Protein AF-A0A9D0KM74-F1 (afdb_monomer)

Nearest PDB structures (foldseek):
  8xfc-assembly1_C  TM=8.265E-01  e=9.798E-11  Mycobacterium tuberculosis H37Rv
  8j5q-assembly1_C  TM=8.838E-01  e=2.208E-10  Mycobacterium tuberculosis H37Rv
  8wda-assembly1_B  TM=7.542E-01  e=4.525E-05  Mycobacterium tuberculosis H37Rv
  2r6g-assembly1_G  TM=6.601E-01  e=1.460E-02  Escherichia coli K-12
  4jbw-assembly2_I  TM=6.513E-01  e=2.871E-01  Escherichia coli K-12

pLDDT: mean 91.19, std 7.96, range [41.12, 97.62]

Solvent-accessible surface area (backbone atoms only — not comparable to full-atom values): 13537 Å² total; per-residue (Å²): 92,52,55,94,75,74,43,87,39,86,78,72,92,75,82,59,76,92,82,53,86,85,48,96,45,38,61,50,101,84,71,45,49,39,50,64,46,49,58,56,4,42,52,48,39,51,47,42,11,53,52,19,34,52,49,17,50,53,54,6,49,54,51,5,40,48,27,22,62,72,33,67,71,61,22,51,53,53,50,50,53,40,51,57,59,68,70,46,61,65,68,62,51,49,50,56,58,39,62,70,50,80,72,81,45,96,91,37,45,72,64,56,51,50,50,51,50,28,48,54,58,18,74,60,57,15,46,62,50,14,56,54,38,17,56,51,31,43,57,46,65,78,30,69,72,46,53,51,38,49,75,71,67,51,50,70,69,50,46,44,68,66,49,50,49,59,73,42,38,64,60,53,54,28,56,40,36,55,40,28,32,58,40,32,50,50,51,27,52,33,7,36,72,72,45,47,57,52,80,94,57,56,25,39,16,40,51,39,36,60,51,72,40,68,65,34,55,73,77,43,53,56,53,48,50,40,58,56,54,50,52,54,51,33,51,51,36,43,54,50,14,50,52,50,37,54,74,63,41,93,77,76,122

Sequence (253 aa):
YKLLGLFPSRVHLIGVEGGQRFYPLGADALGRDVFARLLIGGQVSLTVGLVGVALTIVFGSIMGALSGYVGGLADDIIQRVIELIMSFPTVPLWAALAAALPPISADFTTLDRYFLITVILSLVNWTGLARQLRAKVMAYRESDFVMAALAAGASDRRIIFVHMLPNASSHIIVVAALSIPGMILGETALSFLGLGILPPAVSWGSMLTDAQHVAVVIEHPWLMTPGVAVILAVLFYAFLGDALRDAADPYSI

Radius of gyration: 23.34 Å; Cα contacts (8 Å, |Δi|>4): 313; chains: 1; bounding box: 56×52×67 Å

Mean predicted aligned error: 6.11 Å

Secondary structure (DSSP, 8-state):
-EETTTEE----SS--GGGPPP-TT-B-TTS-BHHHHHHHHHHHHHHHHHHHHHHHHHHHHHHHHHHHHH-HHHHHHHHHHHHHHHHS-HHHHHHHHHHTSPPS-SSS-HHHHHHHHHHHHHHHHHHHHHHHHHHHHHHHHTSHHHHHHHHTT--HHHIIIIIIHHHTHHHHHHHHHHHHHHHHHHHHHHHHTTSSS-TTS--HHHHHGGGGSHHHHHH-GGGGHHHHHHHHHHHHHHHHHHHHHHHH-TT--

Structure (mmCIF, N/CA/C/O backbone):
data_AF-A0A9D0KM74-F1
#
_entry.id   AF-A0A9D0KM74-F1
#
loop_
_atom_site.group_PDB
_atom_site.id
_atom_site.type_symbol
_atom_site.label_atom_id
_atom_site.label_alt_id
_atom_site.label_comp_id
_atom_site.label_asym_id
_atom_site.label_entity_id
_atom_site.label_seq_id
_atom_site.pdbx_PDB_ins_code
_atom_site.Cartn_x
_atom_site.Cartn_y
_atom_site.Cartn_z
_atom_site.occupancy
_atom_site.B_iso_or_equiv
_atom_site.auth_seq_id
_atom_site.auth_comp_id
_atom_site.auth_asym_id
_atom_site.auth_atom_id
_atom_site.pdbx_PDB_model_num
ATOM 1 N N . TYR A 1 1 ? 21.242 -30.628 -23.701 1.00 68.19 1 TYR A N 1
ATOM 2 C CA . TYR A 1 1 ? 21.167 -29.909 -22.407 1.00 68.19 1 TYR A CA 1
ATOM 3 C C . TYR A 1 1 ? 19.971 -30.430 -21.613 1.00 68.19 1 TYR A C 1
ATOM 5 O O . TYR A 1 1 ? 19.202 -31.221 -22.153 1.00 68.19 1 TYR A O 1
ATOM 13 N N . LYS A 1 2 ? 19.802 -30.047 -20.340 1.00 70.88 2 LYS A N 1
ATOM 14 C CA . LYS A 1 2 ? 18.553 -30.335 -19.617 1.00 70.88 2 LYS A CA 1
ATOM 15 C C . LYS A 1 2 ? 17.559 -29.197 -19.852 1.00 70.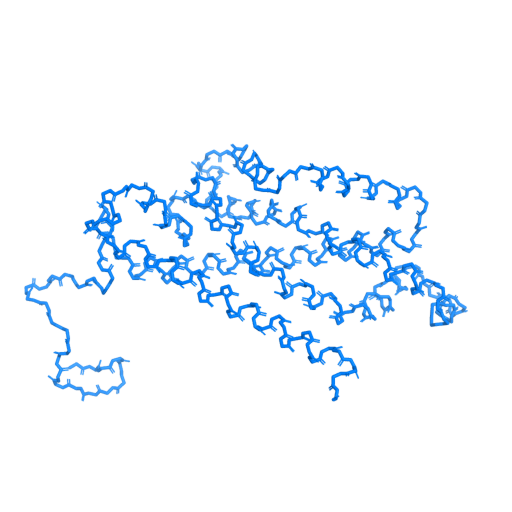88 2 LYS A C 1
ATOM 17 O O . LYS A 1 2 ? 17.825 -28.074 -19.430 1.00 70.88 2 LYS A O 1
ATOM 22 N N . LEU A 1 3 ? 16.436 -29.473 -20.510 1.00 66.00 3 LEU A N 1
ATOM 23 C CA . LEU A 1 3 ? 15.340 -28.515 -20.645 1.00 66.00 3 LEU A CA 1
ATOM 24 C C . LEU A 1 3 ? 14.800 -28.204 -19.242 1.00 66.00 3 LEU A C 1
ATOM 26 O O . LEU A 1 3 ? 14.410 -29.127 -18.522 1.00 66.00 3 LEU A O 1
ATOM 30 N N . LEU A 1 4 ? 14.854 -26.926 -18.842 1.00 68.31 4 LEU A N 1
ATOM 31 C CA . LEU A 1 4 ? 14.487 -26.447 -17.499 1.00 68.31 4 LEU A CA 1
ATOM 32 C C . LEU A 1 4 ? 15.191 -27.196 -16.346 1.00 68.31 4 LEU A C 1
ATOM 34 O O . LEU A 1 4 ? 14.665 -27.282 -15.244 1.00 68.31 4 LEU A O 1
ATOM 38 N N . GLY A 1 5 ? 16.363 -27.794 -16.592 1.00 74.88 5 GLY A N 1
ATOM 39 C CA . GLY A 1 5 ? 17.075 -28.598 -15.588 1.00 74.88 5 GLY A CA 1
ATOM 40 C C . GLY A 1 5 ? 16.480 -29.989 -15.311 1.00 74.88 5 GLY A C 1
ATOM 41 O O . GLY A 1 5 ? 17.095 -30.759 -14.573 1.00 74.88 5 GLY A O 1
ATOM 42 N N . LEU A 1 6 ? 15.354 -30.349 -15.939 1.00 80.56 6 LEU A N 1
ATOM 43 C CA . LEU A 1 6 ? 14.578 -31.556 -15.626 1.00 80.56 6 LEU A CA 1
ATOM 44 C C . LEU A 1 6 ? 14.712 -32.656 -16.689 1.00 80.56 6 LEU A C 1
ATOM 46 O O . LEU A 1 6 ? 15.011 -33.798 -16.348 1.00 80.56 6 LEU A O 1
ATOM 50 N N . PHE A 1 7 ? 14.566 -32.328 -17.978 1.00 84.75 7 PHE A N 1
ATOM 51 C CA . PHE A 1 7 ? 14.499 -33.335 -19.048 1.00 84.75 7 PHE A CA 1
ATOM 52 C C . PHE A 1 7 ? 15.736 -33.297 -19.952 1.00 84.75 7 PHE A C 1
ATOM 54 O O . PHE A 1 7 ? 16.028 -32.242 -20.523 1.00 84.75 7 PHE A O 1
ATOM 61 N N . PRO A 1 8 ? 16.478 -34.408 -20.132 1.00 82.00 8 PRO A N 1
ATOM 62 C CA . PRO A 1 8 ? 17.570 -34.450 -21.096 1.00 82.00 8 PRO A CA 1
ATOM 63 C C . PRO A 1 8 ? 17.003 -34.305 -22.514 1.00 82.00 8 PRO A C 1
ATOM 65 O O . PRO A 1 8 ? 16.318 -35.190 -23.016 1.00 82.00 8 PRO A O 1
ATOM 68 N N . SER A 1 9 ? 17.292 -33.175 -23.160 1.00 81.00 9 SER A N 1
ATOM 69 C CA . SER A 1 9 ? 16.845 -32.862 -24.517 1.00 81.00 9 SER A CA 1
ATOM 70 C C . SER A 1 9 ? 18.034 -32.543 -25.423 1.00 81.00 9 SER A C 1
ATOM 72 O O . SER A 1 9 ? 19.044 -31.960 -25.005 1.00 81.00 9 SER A O 1
ATOM 74 N N . ARG A 1 10 ? 17.907 -32.942 -26.690 1.00 76.31 10 ARG A N 1
ATOM 75 C CA . ARG A 1 10 ? 18.822 -32.572 -27.782 1.00 76.31 10 ARG A CA 1
ATOM 76 C C . ARG A 1 10 ? 18.270 -31.430 -28.644 1.00 76.31 10 ARG A C 1
ATOM 78 O O . ARG A 1 10 ? 19.015 -30.873 -29.442 1.00 76.31 10 ARG A O 1
ATOM 85 N N . VAL A 1 11 ? 16.997 -31.070 -28.464 1.00 75.94 11 VAL A N 1
ATOM 86 C CA . VAL A 1 11 ? 16.340 -29.967 -29.175 1.00 75.94 11 VAL A CA 1
ATOM 87 C C . VAL A 1 11 ? 16.694 -28.670 -28.470 1.00 75.94 11 VAL A C 1
ATOM 89 O O . VAL A 1 11 ? 16.207 -28.442 -27.369 1.00 75.94 11 VAL A O 1
ATOM 92 N N . HIS A 1 12 ? 17.543 -27.848 -29.087 1.00 70.31 12 HIS A N 1
ATOM 93 C CA . HIS A 1 12 ? 17.866 -26.504 -28.610 1.00 70.31 12 HIS A CA 1
ATOM 94 C C . HIS A 1 12 ? 16.812 -25.537 -29.141 1.00 70.31 12 HIS A C 1
ATOM 96 O O . HIS A 1 12 ? 16.840 -25.181 -30.312 1.00 70.31 12 HIS A O 1
ATOM 102 N N . LEU A 1 13 ? 15.858 -25.159 -28.283 1.00 71.75 13 LEU A N 1
ATOM 103 C CA . LEU A 1 13 ? 14.796 -24.212 -28.651 1.00 71.75 13 LEU A CA 1
ATOM 104 C C . LEU A 1 13 ? 15.348 -22.806 -28.917 1.00 71.75 13 LEU A C 1
ATOM 106 O O . LEU A 1 13 ? 14.809 -22.076 -29.740 1.00 71.75 13 LEU A O 1
ATOM 110 N N . ILE A 1 14 ? 16.412 -22.435 -28.202 1.00 71.38 14 ILE A N 1
ATOM 111 C CA . ILE A 1 14 ? 17.080 -21.140 -28.300 1.00 71.38 14 ILE A CA 1
ATOM 112 C C . ILE A 1 14 ? 18.581 -21.415 -28.253 1.00 71.38 14 ILE A C 1
ATOM 114 O O . ILE A 1 14 ? 19.071 -22.049 -27.316 1.00 71.38 14 ILE A O 1
ATOM 118 N N . GLY A 1 15 ? 19.299 -20.973 -29.279 1.00 68.44 15 GLY A N 1
ATOM 119 C CA . GLY A 1 15 ? 20.750 -21.065 -29.377 1.00 68.44 15 GLY A CA 1
ATOM 120 C C . GLY A 1 15 ? 21.292 -19.747 -29.905 1.00 68.44 15 GLY A C 1
ATOM 121 O O . GLY A 1 15 ? 20.689 -19.152 -30.793 1.00 68.44 15 GLY A O 1
ATOM 122 N N . VAL A 1 16 ? 22.402 -19.284 -29.338 1.00 74.19 16 VAL A N 1
ATOM 123 C CA . VAL A 1 16 ? 23.091 -18.080 -29.806 1.00 74.19 16 VAL A CA 1
ATOM 124 C C . VAL A 1 16 ? 24.490 -18.482 -30.240 1.00 74.19 16 VAL A C 1
ATOM 126 O O . VAL A 1 16 ? 25.188 -19.193 -29.512 1.00 74.19 16 VAL A O 1
ATOM 129 N N . GLU A 1 17 ? 24.890 -18.067 -31.435 1.00 76.12 17 GLU A N 1
ATOM 130 C CA . GLU A 1 17 ? 26.230 -18.340 -31.944 1.00 76.12 17 GLU A CA 1
ATOM 131 C C . GLU A 1 17 ? 27.285 -17.543 -31.157 1.00 76.12 17 GLU A C 1
ATOM 133 O O . GLU A 1 17 ? 27.048 -16.425 -30.697 1.00 76.12 17 GLU A O 1
ATOM 138 N N . GLY A 1 18 ? 28.470 -18.130 -30.970 1.00 69.94 18 GLY A N 1
ATOM 139 C CA . GLY A 1 18 ? 29.644 -17.404 -30.471 1.00 69.94 18 GLY A CA 1
ATOM 140 C C . GLY A 1 18 ? 29.596 -16.923 -29.012 1.00 69.94 18 GLY A C 1
ATOM 141 O O . GLY A 1 18 ? 30.317 -15.991 -28.673 1.00 69.94 18 GLY A O 1
ATOM 142 N N . GLY A 1 19 ? 28.776 -17.520 -28.137 1.00 69.75 19 GLY A N 1
ATOM 143 C CA . GLY A 1 19 ? 28.719 -17.136 -26.714 1.00 69.75 19 GLY A CA 1
ATOM 144 C C . GLY A 1 19 ? 28.008 -15.803 -26.447 1.00 69.75 19 GLY A C 1
ATOM 145 O O . GLY A 1 19 ? 28.149 -15.224 -25.367 1.00 69.75 19 GLY A O 1
ATOM 146 N N . GLN A 1 20 ? 27.247 -15.311 -27.424 1.00 75.50 20 GLN A N 1
ATOM 147 C CA . GLN A 1 20 ? 26.413 -14.123 -27.283 1.00 75.50 20 GLN A CA 1
ATOM 148 C C . GLN A 1 20 ? 25.268 -14.354 -26.281 1.00 75.50 20 GLN A C 1
ATOM 150 O O . GLN A 1 20 ? 24.808 -15.478 -26.064 1.00 75.50 20 GLN A O 1
ATOM 155 N N . ARG A 1 21 ? 24.809 -13.273 -25.641 1.00 78.19 21 ARG A N 1
ATOM 156 C CA . ARG A 1 21 ? 23.730 -13.322 -24.644 1.00 78.19 21 ARG A CA 1
ATOM 157 C C . ARG A 1 21 ? 22.369 -13.271 -25.330 1.00 78.19 21 ARG A C 1
ATOM 159 O O . ARG A 1 21 ? 22.144 -12.433 -26.196 1.00 78.19 21 ARG A O 1
ATOM 166 N N . PHE A 1 22 ? 21.462 -14.144 -24.904 1.00 83.88 22 PHE A N 1
ATOM 167 C CA . PHE A 1 22 ? 20.060 -14.100 -25.303 1.00 83.88 22 PHE A CA 1
ATOM 168 C C . PHE A 1 22 ? 19.257 -13.269 -24.300 1.00 83.88 22 PHE A C 1
ATOM 170 O O . PHE A 1 22 ? 19.350 -13.510 -23.098 1.00 83.88 22 PHE A O 1
ATOM 177 N N . TYR A 1 23 ? 18.454 -12.334 -24.804 1.00 88.62 23 TYR A N 1
ATOM 178 C CA . TYR A 1 23 ? 17.592 -11.462 -24.011 1.00 88.62 23 TYR A CA 1
ATOM 179 C C . TYR A 1 23 ? 16.120 -11.762 -24.340 1.00 88.62 23 TYR A C 1
ATOM 181 O O . TYR A 1 23 ? 15.630 -11.279 -25.363 1.00 88.62 23 TYR A O 1
ATOM 189 N N . PRO A 1 24 ? 15.398 -12.554 -23.518 1.00 88.75 24 PRO A N 1
ATOM 190 C CA . PRO A 1 24 ? 14.049 -13.029 -23.849 1.00 88.75 24 PRO A CA 1
ATOM 191 C C . PRO A 1 24 ? 13.030 -11.916 -24.117 1.00 88.75 24 PRO A C 1
ATOM 193 O O . PRO A 1 24 ? 12.150 -12.081 -24.955 1.00 88.75 24 PRO A O 1
ATOM 196 N N . LEU A 1 25 ? 13.157 -10.790 -23.408 1.00 91.81 25 LEU A N 1
ATOM 197 C CA . LEU A 1 25 ? 12.334 -9.588 -23.583 1.00 91.81 25 LEU A CA 1
ATOM 198 C C . LEU A 1 25 ? 13.168 -8.394 -24.064 1.00 91.81 25 LEU A C 1
ATOM 200 O O . LEU A 1 25 ? 12.816 -7.251 -23.797 1.00 91.81 25 LEU A O 1
ATOM 204 N N . GLY A 1 26 ? 14.289 -8.649 -24.739 1.00 91.00 26 GLY A N 1
ATOM 205 C CA . GLY A 1 26 ? 15.207 -7.601 -25.170 1.00 91.00 26 GLY A CA 1
ATOM 206 C C . GLY A 1 26 ? 16.010 -6.972 -24.027 1.00 91.00 26 GLY A C 1
ATOM 207 O O . GLY A 1 26 ? 15.978 -7.414 -22.873 1.00 91.00 26 GLY A O 1
ATOM 208 N N . ALA A 1 27 ? 16.781 -5.949 -24.382 1.00 91.81 27 ALA A N 1
ATOM 209 C CA . ALA A 1 27 ? 17.620 -5.200 -23.459 1.00 91.81 27 ALA A CA 1
ATOM 210 C C . ALA A 1 27 ? 17.119 -3.758 -23.302 1.00 91.81 27 ALA A C 1
ATOM 212 O O . ALA A 1 27 ? 16.407 -3.241 -24.168 1.00 91.81 27 ALA A O 1
ATOM 213 N N . ASP A 1 28 ? 17.488 -3.127 -22.188 1.00 89.69 28 ASP A N 1
ATOM 214 C CA . ASP A 1 28 ? 17.308 -1.689 -21.979 1.00 89.69 28 ASP A CA 1
ATOM 215 C C . ASP A 1 28 ? 18.419 -0.862 -22.652 1.00 89.69 28 ASP A C 1
ATOM 217 O O . ASP A 1 28 ? 19.370 -1.405 -23.222 1.00 89.69 28 ASP A O 1
ATOM 221 N N . ALA A 1 29 ? 18.328 0.468 -22.549 1.00 86.62 29 ALA A N 1
ATOM 222 C CA . ALA A 1 29 ? 19.317 1.398 -23.104 1.00 86.62 29 ALA A CA 1
ATOM 223 C C . ALA A 1 29 ? 20.748 1.202 -22.555 1.00 86.62 29 ALA A C 1
ATOM 225 O O . ALA A 1 29 ? 21.713 1.668 -23.157 1.00 86.62 29 ALA A O 1
ATOM 226 N N . LEU A 1 30 ? 20.902 0.509 -21.422 1.00 88.38 30 LEU A N 1
ATOM 227 C CA . LEU A 1 30 ? 22.182 0.192 -20.784 1.00 88.38 30 LEU A CA 1
ATOM 228 C C . LEU A 1 30 ? 22.639 -1.252 -21.069 1.00 88.38 30 LEU A C 1
ATOM 230 O O . LEU A 1 30 ? 23.613 -1.715 -20.471 1.00 88.38 30 LEU A O 1
ATOM 234 N N . GLY A 1 31 ? 21.949 -1.984 -21.952 1.00 88.75 31 GLY A N 1
ATOM 235 C CA . GLY A 1 31 ? 22.267 -3.368 -22.317 1.00 88.75 31 GLY A CA 1
ATOM 236 C C . GLY A 1 31 ? 21.901 -4.413 -21.254 1.00 88.75 31 GLY A C 1
ATOM 237 O O . GLY A 1 31 ? 22.413 -5.540 -21.286 1.00 88.75 31 GLY A O 1
ATOM 238 N N . ARG A 1 32 ? 21.050 -4.065 -20.281 1.00 91.00 32 ARG A N 1
ATOM 239 C CA . ARG A 1 32 ? 20.610 -4.971 -19.206 1.00 91.00 32 ARG A CA 1
ATOM 240 C C . ARG A 1 32 ? 19.390 -5.773 -19.648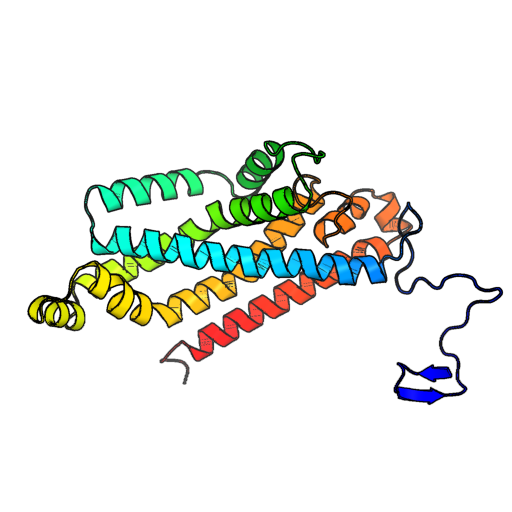 1.00 91.00 32 ARG A C 1
ATOM 242 O O . ARG A 1 32 ? 18.540 -5.266 -20.371 1.00 91.00 32 ARG A O 1
ATOM 249 N N . ASP A 1 33 ? 19.288 -7.011 -19.168 1.00 93.56 33 ASP A N 1
ATOM 250 C CA . ASP A 1 33 ? 18.185 -7.916 -19.511 1.00 93.56 33 ASP A CA 1
ATOM 251 C C . ASP A 1 33 ? 16.852 -7.463 -18.904 1.00 93.56 33 ASP A C 1
ATOM 253 O O . ASP A 1 33 ? 16.680 -7.464 -17.681 1.00 93.56 33 ASP A O 1
ATOM 257 N N . VAL A 1 34 ? 15.895 -7.113 -19.766 1.00 94.75 34 VAL A N 1
ATOM 258 C CA . VAL A 1 34 ? 14.559 -6.650 -19.372 1.00 94.75 34 VAL A CA 1
ATOM 259 C C . VAL A 1 34 ? 13.775 -7.762 -18.683 1.00 94.75 34 VAL A C 1
ATOM 261 O O . VAL A 1 34 ? 13.060 -7.483 -17.724 1.00 94.75 34 VAL A O 1
ATOM 264 N N . PHE A 1 35 ? 13.943 -9.023 -19.092 1.00 94.88 35 PHE A N 1
ATOM 265 C CA . PHE A 1 35 ? 13.242 -10.144 -18.463 1.00 94.88 35 PHE A CA 1
ATOM 266 C C . PHE A 1 35 ? 13.713 -10.359 -17.022 1.00 94.88 35 PHE A C 1
ATOM 268 O O . PHE A 1 35 ? 12.897 -10.437 -16.104 1.00 94.88 35 PHE A O 1
ATOM 275 N N . ALA A 1 36 ? 15.028 -10.373 -16.792 1.00 94.00 36 ALA A N 1
ATOM 276 C CA . ALA A 1 36 ? 15.576 -10.444 -15.439 1.00 94.00 36 ALA A CA 1
ATOM 277 C C . ALA A 1 36 ? 15.144 -9.244 -14.579 1.00 94.00 36 ALA A C 1
ATOM 279 O O . ALA A 1 36 ? 14.733 -9.420 -13.429 1.00 94.00 36 ALA A O 1
ATOM 280 N N . ARG A 1 37 ? 15.179 -8.025 -15.140 1.00 94.69 37 ARG A N 1
ATOM 281 C CA . ARG A 1 37 ? 14.702 -6.813 -14.454 1.00 94.69 37 ARG A CA 1
ATOM 282 C C . ARG A 1 37 ? 13.215 -6.895 -14.110 1.00 94.69 37 ARG A C 1
ATOM 284 O O . ARG A 1 37 ? 12.848 -6.463 -13.024 1.00 94.69 37 ARG A O 1
ATOM 291 N N . LEU A 1 38 ? 12.387 -7.488 -14.969 1.00 96.19 38 LEU A N 1
ATOM 292 C CA . LEU A 1 38 ? 10.954 -7.674 -14.732 1.00 96.19 38 LEU A CA 1
ATOM 293 C C . LEU A 1 38 ? 10.691 -8.566 -13.511 1.00 96.19 38 LEU A C 1
ATOM 295 O O . LEU A 1 38 ? 9.828 -8.248 -12.692 1.00 96.19 38 LEU A O 1
ATOM 299 N N . LEU A 1 39 ? 11.453 -9.656 -13.369 1.00 95.44 39 LEU A N 1
ATOM 300 C CA . LEU A 1 39 ? 11.338 -10.579 -12.236 1.00 95.44 39 LEU A CA 1
ATOM 301 C C . LEU A 1 39 ? 11.840 -9.953 -10.929 1.00 95.44 39 LEU A C 1
ATOM 303 O O . LEU A 1 39 ? 11.161 -10.040 -9.907 1.00 95.44 39 LEU A O 1
ATOM 307 N N . ILE A 1 40 ? 13.004 -9.297 -10.961 1.00 94.44 40 ILE A N 1
ATOM 308 C CA . ILE A 1 40 ? 13.584 -8.627 -9.784 1.00 94.44 40 ILE A CA 1
ATOM 309 C C . ILE A 1 40 ? 12.712 -7.438 -9.364 1.00 94.44 40 ILE A C 1
ATOM 311 O O . ILE A 1 40 ? 12.390 -7.289 -8.188 1.00 94.44 40 ILE A O 1
ATOM 315 N N . GLY A 1 41 ? 12.272 -6.625 -10.325 1.00 93.38 41 GLY A N 1
ATOM 316 C CA . GLY A 1 41 ? 11.388 -5.490 -10.080 1.00 93.38 41 GLY A CA 1
ATOM 317 C C . GLY A 1 41 ? 10.019 -5.903 -9.555 1.00 93.38 41 GLY A C 1
ATOM 318 O O . GLY A 1 41 ? 9.449 -5.201 -8.723 1.00 93.38 41 GLY A O 1
ATOM 319 N N . GLY A 1 42 ? 9.535 -7.080 -9.959 1.00 94.88 42 GLY A N 1
ATOM 320 C CA . GLY A 1 42 ? 8.309 -7.655 -9.421 1.00 94.88 42 GLY A CA 1
ATOM 321 C C . GLY A 1 42 ? 8.391 -7.956 -7.931 1.00 94.88 42 GLY A C 1
ATOM 322 O O . GLY A 1 42 ? 7.410 -7.740 -7.230 1.00 94.88 42 GLY A O 1
ATOM 323 N N . GLN A 1 43 ? 9.553 -8.368 -7.413 1.00 94.38 43 GLN A N 1
ATOM 324 C CA . GLN A 1 43 ? 9.720 -8.558 -5.969 1.00 94.38 43 GLN A CA 1
ATOM 325 C C . GLN A 1 43 ? 9.475 -7.245 -5.227 1.00 94.38 43 GLN A C 1
ATOM 327 O O . GLN A 1 43 ? 8.669 -7.222 -4.306 1.00 94.38 43 GLN A O 1
ATOM 332 N N . VAL A 1 44 ? 10.088 -6.150 -5.686 1.00 92.31 44 VAL A N 1
ATOM 333 C CA . VAL A 1 44 ? 9.941 -4.825 -5.070 1.00 92.31 44 VAL A CA 1
ATOM 334 C C . VAL A 1 44 ? 8.499 -4.324 -5.158 1.00 92.31 44 VAL A C 1
ATOM 336 O O . VAL A 1 44 ? 7.909 -3.991 -4.133 1.00 92.31 44 VAL A O 1
ATOM 339 N N . SER A 1 45 ? 7.899 -4.297 -6.352 1.00 93.69 45 SER A N 1
ATOM 340 C CA . SER A 1 45 ? 6.540 -3.761 -6.532 1.00 93.69 45 SER A CA 1
ATOM 341 C C . SER A 1 45 ? 5.486 -4.566 -5.761 1.00 93.69 45 SER A C 1
ATOM 343 O O . SER A 1 45 ? 4.588 -3.987 -5.148 1.00 93.69 45 SER A O 1
ATOM 345 N N . LEU A 1 46 ? 5.612 -5.898 -5.717 1.00 94.81 46 LEU A N 1
ATOM 346 C CA . LEU A 1 46 ? 4.694 -6.750 -4.957 1.00 94.81 46 LEU A CA 1
ATOM 347 C C . LEU A 1 46 ? 4.880 -6.602 -3.442 1.00 94.81 46 LEU A C 1
ATOM 349 O O . LEU A 1 46 ? 3.888 -6.557 -2.711 1.00 94.81 46 LEU A O 1
ATOM 353 N N . THR A 1 47 ? 6.119 -6.494 -2.949 1.00 95.06 47 THR A N 1
ATOM 354 C CA . THR A 1 47 ? 6.359 -6.329 -1.509 1.00 95.06 47 THR A CA 1
ATOM 355 C C . THR A 1 47 ? 5.934 -4.957 -1.007 1.00 95.06 47 THR A C 1
ATOM 357 O O . THR A 1 47 ? 5.416 -4.893 0.105 1.00 95.06 47 THR A O 1
ATOM 360 N N . VAL A 1 48 ? 6.056 -3.880 -1.798 1.00 92.00 48 VAL A N 1
ATOM 361 C CA . VAL A 1 48 ? 5.482 -2.570 -1.416 1.00 92.00 48 VAL A CA 1
ATOM 362 C C . VAL A 1 48 ? 3.970 -2.685 -1.240 1.00 92.00 48 VAL A C 1
ATOM 364 O O . VAL A 1 48 ? 3.437 -2.203 -0.241 1.00 92.00 48 VAL A O 1
ATOM 367 N N . GLY A 1 49 ? 3.290 -3.386 -2.155 1.00 89.81 49 GLY A N 1
ATOM 368 C CA . GLY A 1 49 ? 1.859 -3.675 -2.051 1.00 89.81 49 GLY A CA 1
ATOM 369 C C . GLY A 1 49 ? 1.481 -4.332 -0.721 1.00 89.81 49 GLY A C 1
ATOM 370 O O . GLY A 1 49 ? 0.621 -3.838 0.008 1.00 89.81 49 GLY A O 1
ATOM 371 N N . LEU A 1 50 ? 2.162 -5.425 -0.374 1.00 93.69 50 LEU A N 1
ATOM 372 C CA . LEU A 1 50 ? 1.864 -6.213 0.827 1.00 93.69 50 LEU A CA 1
ATOM 373 C C . LEU A 1 50 ? 2.274 -5.511 2.127 1.00 93.69 50 LEU A C 1
ATOM 375 O O . LEU A 1 50 ? 1.483 -5.443 3.069 1.00 93.69 50 LEU A O 1
ATOM 379 N N . VAL A 1 51 ? 3.493 -4.970 2.192 1.00 95.38 51 VAL A N 1
ATOM 380 C CA . VAL A 1 51 ? 4.004 -4.287 3.391 1.00 95.38 51 VAL A CA 1
ATOM 381 C C . VAL A 1 51 ? 3.220 -3.001 3.641 1.00 95.38 51 VAL A C 1
ATOM 383 O O . VAL A 1 51 ? 2.856 -2.720 4.782 1.00 95.38 51 VAL A O 1
ATOM 386 N N . GLY A 1 52 ? 2.891 -2.249 2.588 1.00 94.19 52 GLY A N 1
ATOM 387 C CA . GLY A 1 52 ? 2.095 -1.033 2.716 1.00 94.19 52 GLY A CA 1
ATOM 388 C C . GLY A 1 52 ? 0.685 -1.312 3.239 1.00 94.19 52 GLY A C 1
ATOM 389 O O . GLY A 1 52 ? 0.168 -0.606 4.110 1.00 94.19 52 GLY A O 1
ATOM 390 N N . VAL A 1 53 ? 0.054 -2.391 2.773 1.00 94.81 53 VAL A N 1
ATOM 391 C CA . VAL A 1 53 ? -1.241 -2.826 3.314 1.00 94.81 53 VAL A CA 1
ATOM 392 C C . VAL A 1 53 ? -1.117 -3.311 4.757 1.00 94.81 53 VAL A C 1
ATOM 394 O O . VAL A 1 53 ? -1.968 -2.967 5.573 1.00 94.81 53 VAL A O 1
ATOM 397 N N . ALA A 1 54 ? -0.047 -4.017 5.128 1.00 95.56 54 ALA A N 1
ATOM 398 C CA . ALA A 1 54 ? 0.180 -4.401 6.522 1.00 95.56 54 ALA A CA 1
ATOM 399 C C . ALA A 1 54 ? 0.274 -3.172 7.447 1.00 95.56 54 ALA A C 1
ATOM 401 O O . ALA A 1 54 ? -0.376 -3.133 8.492 1.00 95.56 54 ALA A O 1
ATOM 402 N N . LEU A 1 55 ? 1.001 -2.127 7.037 1.00 95.69 55 LEU A N 1
ATOM 403 C CA . LEU A 1 55 ? 1.050 -0.857 7.770 1.00 95.69 55 LEU A CA 1
ATOM 404 C C . LEU A 1 55 ? -0.323 -0.175 7.819 1.00 95.69 55 LEU A C 1
ATOM 406 O O . LEU A 1 55 ? -0.731 0.314 8.871 1.00 95.69 55 LEU A O 1
ATOM 410 N N . THR A 1 56 ? -1.066 -0.192 6.711 1.00 94.69 56 THR A N 1
ATOM 411 C CA . THR A 1 56 ? -2.438 0.338 6.627 1.00 94.69 56 THR A CA 1
ATOM 412 C C . THR A 1 56 ? -3.361 -0.362 7.626 1.00 94.69 56 THR A C 1
ATOM 414 O O . THR A 1 56 ? -4.109 0.316 8.328 1.00 94.69 56 THR A O 1
ATOM 417 N N . ILE A 1 57 ? -3.281 -1.691 7.754 1.00 95.38 57 ILE A N 1
ATOM 418 C CA . ILE A 1 57 ? -4.040 -2.459 8.752 1.00 95.38 57 ILE A CA 1
ATOM 419 C C . ILE A 1 57 ? -3.672 -2.004 10.160 1.00 95.38 57 ILE A C 1
ATOM 421 O O . ILE A 1 57 ? -4.570 -1.733 10.955 1.00 95.38 57 ILE A O 1
ATOM 425 N N . VAL A 1 58 ? -2.379 -1.903 10.475 1.00 95.19 58 VAL A N 1
ATOM 426 C CA . VAL A 1 58 ? -1.913 -1.526 11.817 1.00 95.19 58 VAL A CA 1
ATOM 427 C C . VAL A 1 58 ? -2.398 -0.124 12.184 1.00 95.19 58 VAL A C 1
ATOM 429 O O . V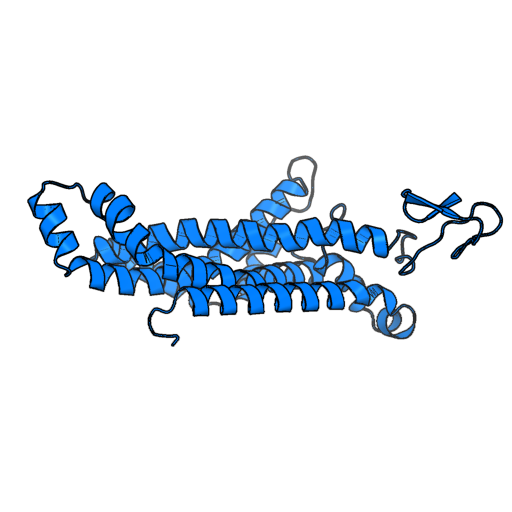AL A 1 58 ? -3.089 0.040 13.191 1.00 95.19 58 VAL A O 1
ATOM 432 N N . PHE A 1 59 ? -2.105 0.882 11.356 1.00 95.00 59 PHE A N 1
ATOM 433 C CA . PHE A 1 59 ? -2.501 2.265 11.630 1.00 95.00 59 PHE A CA 1
ATOM 434 C C . PHE A 1 59 ? -4.018 2.446 11.578 1.00 95.00 59 PHE A C 1
ATOM 436 O O . PHE A 1 59 ? -4.602 3.021 12.494 1.00 95.00 59 PHE A O 1
ATOM 443 N N . GLY A 1 60 ? -4.671 1.906 10.550 1.00 95.94 60 GLY A N 1
ATOM 444 C CA . GLY A 1 60 ? -6.114 2.010 10.360 1.00 95.94 60 GLY A CA 1
ATOM 445 C C . GLY A 1 60 ? -6.895 1.369 11.501 1.00 95.94 60 GLY A C 1
ATOM 446 O O . GLY A 1 60 ? -7.838 1.968 12.015 1.00 95.94 60 GLY A O 1
ATOM 447 N N . SER A 1 61 ? -6.466 0.188 11.952 1.00 96.00 61 SER A N 1
ATOM 448 C CA . SER A 1 61 ? -7.145 -0.539 13.028 1.00 96.00 61 SER A CA 1
ATOM 449 C C . SER A 1 61 ? -6.964 0.107 14.384 1.00 96.00 61 SER A C 1
ATOM 451 O O . SER A 1 61 ? -7.945 0.273 15.107 1.00 96.00 61 SER A O 1
ATOM 453 N N . ILE A 1 62 ? -5.740 0.518 14.721 1.00 95.06 62 ILE A N 1
ATOM 454 C CA . ILE A 1 62 ? -5.466 1.176 16.002 1.00 95.06 62 ILE A CA 1
ATOM 455 C C . ILE A 1 62 ? -6.205 2.512 16.070 1.00 95.06 62 ILE A C 1
ATOM 457 O O . ILE A 1 62 ? -6.934 2.757 17.030 1.00 95.06 62 ILE A O 1
ATOM 461 N N . MET A 1 63 ? -6.062 3.354 15.045 1.00 96.38 63 MET A N 1
ATOM 462 C CA . MET A 1 63 ? -6.658 4.689 15.049 1.00 96.38 63 MET A CA 1
ATOM 463 C C . MET A 1 63 ? -8.180 4.619 14.954 1.00 96.38 63 MET A C 1
ATOM 465 O O . MET A 1 63 ? -8.859 5.295 15.718 1.00 96.38 63 MET A O 1
ATOM 469 N N . GLY A 1 64 ? -8.732 3.768 14.084 1.00 96.69 64 GLY A N 1
ATOM 470 C CA . GLY A 1 64 ? -10.179 3.591 13.950 1.00 96.69 64 GLY A CA 1
ATOM 471 C C . GLY A 1 64 ? -10.832 3.052 15.222 1.00 96.69 64 GLY A C 1
ATOM 472 O O . GLY A 1 64 ? -11.852 3.584 15.661 1.00 96.69 64 GLY A O 1
ATOM 473 N N . ALA A 1 65 ? -10.226 2.044 15.860 1.00 95.69 65 ALA A N 1
ATOM 474 C CA . ALA A 1 65 ? -10.742 1.500 17.113 1.00 95.69 65 ALA A CA 1
ATOM 475 C C . ALA A 1 65 ? -10.626 2.486 18.276 1.00 95.69 65 ALA A C 1
ATOM 477 O O . ALA A 1 65 ? -11.567 2.611 19.054 1.00 95.69 65 ALA A O 1
ATOM 478 N N . LEU A 1 66 ? -9.520 3.228 18.373 1.00 94.56 66 LEU A N 1
ATOM 479 C CA . LEU A 1 66 ? -9.359 4.260 19.396 1.00 94.56 66 LEU A CA 1
ATOM 480 C C . LEU A 1 66 ? -10.402 5.377 19.233 1.00 94.56 66 LEU A C 1
ATOM 482 O O . LEU A 1 66 ? -11.089 5.712 20.197 1.00 94.56 66 LEU A O 1
ATOM 486 N N . SER A 1 67 ? -10.553 5.889 18.007 1.00 95.44 67 SER A N 1
ATOM 487 C CA . SER A 1 67 ? -11.527 6.924 17.625 1.00 95.44 67 SER A CA 1
ATOM 488 C C . SER A 1 67 ? -12.957 6.486 17.966 1.00 95.44 67 SER A C 1
ATOM 490 O O . SER A 1 67 ? -13.692 7.213 18.627 1.00 95.44 67 SER A O 1
ATOM 492 N N . GLY A 1 68 ? -13.342 5.261 17.585 1.00 94.25 68 GLY A N 1
ATOM 493 C CA . GLY A 1 68 ? -14.699 4.752 17.807 1.00 94.25 68 GLY A CA 1
ATOM 494 C C . GLY A 1 68 ? -15.009 4.348 19.251 1.00 94.25 68 GLY A C 1
ATOM 495 O O . GLY A 1 68 ? -16.151 4.494 19.685 1.00 94.25 68 GLY A O 1
ATOM 496 N N . TYR A 1 69 ? -14.026 3.837 20.001 1.00 94.00 69 TYR A N 1
ATOM 497 C CA . TYR A 1 69 ? -14.239 3.365 21.372 1.00 94.00 69 TYR A CA 1
ATOM 498 C C . TYR A 1 69 ? -14.276 4.523 22.371 1.00 94.00 69 TYR A C 1
ATOM 500 O O . TYR A 1 69 ? -15.264 4.689 23.091 1.00 94.00 69 TYR A O 1
ATOM 508 N N . VAL A 1 70 ? -13.211 5.334 22.389 1.00 92.06 70 VAL A N 1
ATOM 509 C CA . VAL A 1 70 ? -13.020 6.402 23.383 1.00 92.06 70 VAL A CA 1
ATOM 510 C C . VAL A 1 70 ? -13.967 7.572 23.121 1.00 92.06 70 VAL A C 1
ATOM 512 O O . VAL A 1 70 ? -14.526 8.128 24.064 1.00 92.06 70 VAL A O 1
ATOM 515 N N . GLY A 1 71 ? -14.200 7.923 21.853 1.00 89.88 71 GLY A N 1
ATOM 516 C CA . GLY A 1 71 ? -15.011 9.087 21.502 1.00 89.88 71 GLY A CA 1
ATOM 517 C C . GLY A 1 71 ? -14.381 10.420 21.942 1.00 89.88 71 GLY A C 1
ATOM 518 O O . GLY A 1 71 ? -13.187 10.510 22.244 1.00 89.88 71 GLY A O 1
ATOM 519 N N . GLY A 1 72 ? -15.206 11.470 21.981 1.00 93.12 72 GLY A N 1
ATOM 520 C CA . GLY A 1 72 ? -14.834 12.790 22.498 1.00 93.12 72 GLY A CA 1
ATOM 521 C C . GLY A 1 72 ? -13.641 13.420 21.773 1.00 93.12 72 GLY A C 1
ATOM 522 O O . GLY A 1 72 ? -13.506 13.308 20.559 1.00 93.12 72 GLY A O 1
ATOM 523 N N . LEU A 1 73 ? -12.743 14.057 22.533 1.00 94.62 73 LEU A N 1
ATOM 524 C CA . LEU A 1 73 ? -11.610 14.801 21.973 1.00 94.62 73 LEU A CA 1
ATOM 525 C C . LEU A 1 73 ? -10.644 13.920 21.160 1.00 94.62 73 LEU A C 1
ATOM 527 O O . LEU A 1 73 ? -10.089 14.378 20.164 1.00 94.62 73 LEU A O 1
ATOM 531 N N . ALA A 1 74 ? -10.427 12.668 21.577 1.00 92.88 74 ALA A N 1
ATOM 532 C CA . ALA A 1 74 ? -9.556 11.748 20.848 1.00 92.88 74 ALA A CA 1
ATOM 533 C C . ALA A 1 74 ? -10.135 11.428 19.464 1.00 92.88 74 ALA A C 1
ATOM 535 O O . ALA A 1 74 ? -9.411 11.460 18.471 1.00 92.88 74 ALA A O 1
ATOM 536 N N . ASP A 1 75 ? -11.442 11.172 19.404 1.00 96.25 75 ASP A N 1
ATOM 537 C CA . ASP A 1 75 ? -12.164 10.967 18.154 1.00 96.25 75 ASP A CA 1
ATOM 538 C C . ASP A 1 75 ? -12.090 12.203 17.255 1.00 96.25 75 ASP A C 1
ATOM 540 O O . ASP A 1 75 ? -11.666 12.100 16.104 1.00 96.25 75 ASP A O 1
ATOM 544 N N . ASP A 1 76 ? -12.395 13.380 17.805 1.00 96.75 76 ASP A N 1
ATOM 545 C CA . ASP A 1 76 ? -12.344 14.640 17.066 1.00 96.75 76 ASP A CA 1
ATOM 546 C C . ASP A 1 76 ? -10.957 14.879 16.458 1.00 96.75 76 ASP A C 1
ATOM 548 O O . ASP A 1 76 ? -10.851 15.116 15.258 1.00 96.75 76 ASP A O 1
ATOM 552 N N . ILE A 1 77 ? -9.874 14.754 17.233 1.00 97.44 77 ILE A N 1
ATOM 553 C CA . ILE A 1 77 ? -8.508 14.960 16.723 1.00 97.44 77 ILE A CA 1
ATOM 554 C C . ILE A 1 77 ? -8.182 13.965 15.603 1.00 97.44 77 ILE A C 1
ATOM 556 O O . ILE A 1 77 ? -7.682 14.372 14.551 1.00 97.44 77 ILE A O 1
ATOM 560 N N . ILE A 1 78 ? -8.476 12.675 15.796 1.00 96.94 78 ILE A N 1
ATOM 561 C CA . ILE A 1 78 ? -8.186 11.636 14.796 1.00 96.94 78 ILE A CA 1
ATOM 562 C C . ILE A 1 78 ? -8.968 11.904 13.508 1.00 96.94 78 ILE A C 1
ATOM 564 O O . ILE A 1 78 ? -8.388 11.852 12.420 1.00 96.94 78 ILE A O 1
ATOM 568 N N . GLN A 1 79 ? -10.257 12.233 13.612 1.00 97.25 79 GLN A N 1
ATOM 569 C CA . GLN A 1 79 ? -11.082 12.536 12.444 1.00 97.25 79 GLN A CA 1
ATOM 570 C C . GLN A 1 79 ? -10.615 13.806 11.728 1.00 97.25 79 GLN A C 1
ATOM 572 O O . GLN A 1 79 ? -10.545 13.792 10.503 1.00 97.25 79 GLN A O 1
ATOM 577 N N . ARG A 1 80 ? -10.198 14.863 12.440 1.00 97.62 80 ARG A N 1
ATOM 578 C CA . ARG A 1 80 ? -9.656 16.077 11.796 1.00 97.62 80 ARG A CA 1
ATOM 579 C C . ARG A 1 80 ? -8.351 15.814 11.058 1.00 97.62 80 ARG A C 1
ATOM 581 O O . ARG A 1 80 ? -8.166 16.334 9.961 1.00 97.62 80 ARG A O 1
ATOM 588 N N . VAL A 1 81 ? -7.467 14.983 11.609 1.00 96.88 81 VAL A N 1
ATOM 589 C CA . VAL A 1 81 ? -6.242 14.559 10.909 1.00 96.88 81 VAL A CA 1
ATOM 590 C C . VAL A 1 81 ? -6.590 13.769 9.647 1.00 96.88 81 VAL A C 1
ATOM 592 O O . VAL A 1 81 ? -6.020 14.025 8.588 1.00 96.88 81 VAL A O 1
ATOM 595 N N . ILE A 1 82 ? -7.550 12.845 9.732 1.00 96.56 82 ILE A N 1
ATOM 596 C CA . ILE A 1 82 ? -8.018 12.075 8.573 1.00 96.56 82 ILE A CA 1
ATOM 597 C C . ILE A 1 82 ? -8.616 12.995 7.501 1.00 96.56 82 ILE A C 1
ATOM 599 O O . ILE A 1 82 ? -8.243 12.890 6.335 1.00 96.56 82 ILE A O 1
ATOM 603 N N . GLU A 1 83 ? -9.518 13.900 7.876 1.00 96.31 83 GLU A N 1
ATOM 604 C CA . GLU A 1 83 ? -10.144 14.860 6.961 1.00 96.31 83 GLU A CA 1
ATOM 605 C C . GLU A 1 83 ? -9.106 15.759 6.287 1.00 96.31 83 GLU A C 1
ATOM 607 O O . GLU A 1 83 ? -9.178 15.972 5.078 1.00 96.31 83 GLU A O 1
ATOM 612 N N . LEU A 1 84 ? -8.106 16.228 7.042 1.00 96.06 84 LEU A N 1
ATOM 613 C CA . LEU A 1 84 ? -6.997 17.011 6.508 1.00 96.06 84 LEU A CA 1
ATOM 614 C C . LEU A 1 84 ? -6.222 16.222 5.450 1.00 96.06 84 LEU A C 1
ATOM 616 O O . LEU A 1 84 ? -6.021 16.735 4.354 1.00 96.06 84 LEU A O 1
ATOM 620 N N . ILE A 1 85 ? -5.829 14.977 5.734 1.00 94.88 85 ILE A N 1
ATOM 621 C CA . ILE A 1 85 ? -5.108 14.126 4.771 1.00 94.88 85 ILE A CA 1
ATOM 622 C C . ILE A 1 85 ? -5.966 13.879 3.522 1.00 94.88 85 ILE A C 1
ATOM 624 O O . ILE A 1 85 ? -5.478 14.029 2.404 1.00 94.88 85 ILE A O 1
ATOM 628 N N . MET A 1 86 ? -7.246 13.542 3.701 1.00 93.75 86 MET A N 1
ATOM 629 C CA . MET A 1 86 ? -8.174 13.250 2.601 1.00 93.75 86 MET A CA 1
ATOM 630 C C . MET A 1 86 ? -8.561 14.487 1.777 1.00 93.75 86 MET A C 1
ATOM 632 O O . MET A 1 86 ? -9.062 14.335 0.665 1.00 93.75 86 MET A O 1
ATOM 636 N N . SER A 1 87 ? -8.345 15.700 2.297 1.00 95.25 87 SER A N 1
ATOM 637 C CA . SER A 1 87 ? -8.593 16.945 1.559 1.00 95.25 87 SER A CA 1
ATOM 638 C C . SER A 1 87 ? -7.608 17.165 0.407 1.00 95.25 87 SER A C 1
ATOM 640 O O . SER A 1 87 ? -7.923 17.882 -0.544 1.00 95.25 87 SER A O 1
ATOM 642 N N . PHE A 1 88 ? -6.434 16.526 0.460 1.00 94.12 88 PHE A N 1
ATOM 643 C CA . PHE A 1 88 ? -5.439 16.597 -0.602 1.00 94.12 88 PHE A CA 1
ATOM 644 C C . PHE A 1 88 ? -5.691 15.519 -1.665 1.00 94.12 88 PHE A C 1
ATOM 646 O O . PHE A 1 88 ? -5.976 14.367 -1.331 1.00 94.12 88 PHE A O 1
ATOM 653 N N . PRO A 1 89 ? -5.492 15.832 -2.958 1.00 94.12 89 PRO A N 1
ATOM 654 C CA . PRO A 1 89 ? -5.427 14.808 -3.992 1.00 94.12 89 PRO A CA 1
ATOM 655 C C . PRO A 1 89 ? -4.304 13.793 -3.703 1.00 94.12 89 PRO A C 1
ATOM 657 O O . PRO A 1 89 ? -3.150 14.175 -3.504 1.00 94.12 89 PRO A O 1
ATOM 660 N N . THR A 1 90 ? -4.631 12.496 -3.720 1.00 91.12 90 THR A N 1
ATOM 661 C CA . THR A 1 90 ? -3.738 11.409 -3.275 1.00 91.12 90 THR A CA 1
ATOM 662 C C . THR A 1 90 ? -2.399 11.372 -4.013 1.00 91.12 90 THR A C 1
ATOM 664 O O . THR A 1 90 ? -1.351 11.361 -3.373 1.00 91.12 90 THR A O 1
ATOM 667 N N . VAL A 1 91 ? -2.416 11.387 -5.352 1.00 91.62 91 VAL A N 1
ATOM 668 C CA . VAL A 1 91 ? -1.186 11.299 -6.161 1.00 91.62 91 VAL A CA 1
ATOM 669 C C . VAL A 1 91 ? -0.284 12.527 -5.955 1.00 91.62 91 VAL A C 1
ATOM 671 O O . VAL A 1 91 ? 0.895 12.332 -5.663 1.00 91.62 91 VAL A O 1
ATOM 674 N N . PRO A 1 92 ? -0.788 13.778 -6.023 1.00 94.50 92 PRO A N 1
ATOM 675 C CA . PRO A 1 92 ? 0.000 14.959 -5.664 1.00 94.50 92 PRO A CA 1
ATOM 676 C C . PRO A 1 92 ? 0.581 14.934 -4.248 1.00 94.50 92 PRO A C 1
ATOM 678 O O . PRO A 1 92 ? 1.741 15.299 -4.076 1.00 94.50 92 PRO A O 1
ATOM 681 N N . LEU A 1 93 ? -0.181 14.484 -3.244 1.00 94.88 93 LEU A N 1
ATOM 682 C CA . LEU A 1 93 ? 0.321 14.376 -1.872 1.00 94.88 93 LEU A CA 1
ATOM 683 C C . LEU A 1 93 ? 1.480 13.376 -1.784 1.00 94.88 93 LEU A C 1
ATOM 685 O O . LEU A 1 93 ? 2.531 13.692 -1.227 1.00 94.88 93 LEU A O 1
ATOM 689 N N . TRP A 1 94 ? 1.319 12.191 -2.375 1.00 94.38 94 TRP A N 1
ATOM 690 C CA . TRP A 1 94 ? 2.388 11.198 -2.446 1.00 94.38 94 TRP A CA 1
ATOM 691 C C . TRP A 1 94 ? 3.624 11.725 -3.170 1.00 94.38 94 TRP A C 1
ATOM 693 O O . TRP A 1 94 ? 4.733 11.548 -2.673 1.00 94.38 94 TRP A O 1
ATOM 703 N N . ALA A 1 95 ? 3.442 12.398 -4.306 1.00 94.44 95 ALA A N 1
ATOM 704 C CA . ALA A 1 95 ? 4.535 12.982 -5.073 1.00 94.44 95 ALA A CA 1
ATOM 705 C C . ALA A 1 95 ? 5.285 14.051 -4.266 1.00 94.44 95 ALA A C 1
ATOM 707 O O . ALA A 1 95 ? 6.512 14.028 -4.227 1.00 94.44 95 ALA A O 1
ATOM 708 N N . ALA A 1 96 ? 4.569 14.942 -3.573 1.00 95.19 96 ALA A N 1
ATOM 709 C CA . ALA A 1 96 ? 5.172 15.976 -2.733 1.00 95.19 96 ALA A CA 1
ATOM 710 C C . ALA A 1 96 ? 5.996 15.377 -1.581 1.00 95.19 96 ALA A C 1
ATOM 712 O O . ALA A 1 96 ? 7.129 15.796 -1.347 1.00 95.19 96 ALA A O 1
ATOM 713 N N . LEU A 1 97 ? 5.459 14.363 -0.896 1.00 95.44 97 LEU A N 1
ATOM 714 C CA . LEU A 1 97 ? 6.162 13.671 0.188 1.00 95.44 97 LEU A CA 1
ATOM 715 C C . LEU A 1 97 ? 7.372 12.876 -0.323 1.00 95.44 97 LEU A C 1
ATOM 717 O O . LEU A 1 97 ? 8.432 12.906 0.295 1.00 95.44 97 LEU A O 1
ATOM 721 N N . ALA A 1 98 ? 7.239 12.196 -1.463 1.00 94.94 98 ALA A N 1
ATOM 722 C CA . ALA A 1 98 ? 8.322 11.430 -2.078 1.00 94.94 98 ALA A CA 1
ATOM 723 C C . ALA A 1 98 ? 9.448 12.334 -2.611 1.00 94.94 98 ALA A C 1
ATOM 725 O O . ALA A 1 98 ? 10.625 11.999 -2.472 1.00 94.94 98 ALA A O 1
ATOM 726 N N . ALA A 1 99 ? 9.102 13.498 -3.167 1.00 94.62 99 ALA A N 1
ATOM 727 C CA . ALA A 1 99 ? 10.059 14.501 -3.634 1.00 94.62 99 ALA A CA 1
ATOM 728 C C . ALA A 1 99 ? 10.844 15.157 -2.487 1.00 94.62 99 ALA A C 1
ATOM 730 O O . ALA A 1 99 ? 11.973 15.594 -2.693 1.00 94.62 99 ALA A O 1
ATOM 731 N N . ALA A 1 100 ? 10.275 15.201 -1.278 1.00 94.69 100 ALA A N 1
ATOM 732 C CA . ALA A 1 100 ? 10.960 15.693 -0.084 1.00 94.69 100 ALA A CA 1
ATOM 733 C C . ALA A 1 100 ? 12.005 14.706 0.476 1.00 94.69 100 ALA A C 1
ATOM 735 O O . ALA A 1 100 ? 12.766 15.071 1.374 1.00 94.69 100 ALA A O 1
ATOM 736 N N . LEU A 1 101 ? 12.059 13.463 -0.024 1.00 94.19 101 LEU A N 1
ATOM 737 C CA . LEU A 1 101 ? 13.046 12.479 0.418 1.00 94.19 101 LEU A CA 1
ATOM 738 C C . LEU A 1 101 ? 14.454 12.835 -0.084 1.00 94.19 101 LEU A C 1
ATOM 740 O O . LEU A 1 101 ? 14.618 13.144 -1.269 1.00 94.19 101 LEU A O 1
ATOM 744 N N . PRO A 1 102 ? 15.492 12.704 0.763 1.00 91.56 102 PRO A N 1
ATOM 745 C CA . PRO A 1 102 ? 16.864 13.001 0.370 1.00 91.56 102 PRO A CA 1
ATOM 746 C C . PRO A 1 102 ? 17.326 12.094 -0.782 1.00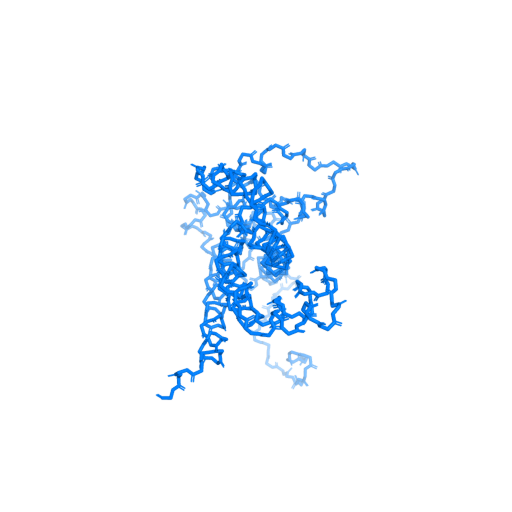 91.56 102 PRO A C 1
ATOM 748 O O . PRO A 1 102 ? 16.877 10.946 -0.893 1.00 91.56 102 PRO A O 1
ATOM 751 N N . PRO A 1 103 ? 18.220 12.574 -1.664 1.00 89.56 103 PRO A N 1
ATOM 752 C CA . PRO A 1 103 ? 18.782 11.741 -2.721 1.00 89.56 103 PRO A CA 1
ATOM 753 C C . PRO A 1 103 ? 19.527 10.542 -2.122 1.00 89.56 103 PRO A C 1
ATOM 755 O O . PRO A 1 103 ? 20.002 10.595 -0.989 1.00 89.56 103 PRO A O 1
ATOM 758 N N . ILE A 1 104 ? 19.629 9.456 -2.893 1.00 91.12 104 ILE A N 1
ATOM 759 C CA . ILE A 1 104 ? 20.354 8.255 -2.458 1.00 91.12 104 ILE A CA 1
ATOM 760 C C . ILE A 1 104 ? 21.825 8.622 -2.225 1.00 91.12 104 ILE A C 1
ATOM 762 O O . ILE A 1 104 ? 22.483 9.170 -3.110 1.00 91.12 104 ILE A O 1
ATOM 766 N N . SER A 1 105 ? 22.325 8.321 -1.030 1.00 90.25 105 SER A N 1
ATOM 767 C CA . SER A 1 105 ? 23.679 8.635 -0.568 1.00 90.25 105 SER A CA 1
ATOM 768 C C . SER A 1 105 ? 24.213 7.507 0.326 1.00 90.25 105 SER A C 1
ATOM 770 O O . SER A 1 105 ? 23.530 6.508 0.547 1.00 90.25 105 SER A O 1
ATOM 772 N N . ALA A 1 106 ? 25.443 7.636 0.837 1.00 87.81 106 ALA A N 1
ATOM 773 C CA . ALA A 1 106 ? 26.005 6.647 1.765 1.00 87.81 106 ALA A CA 1
ATOM 774 C C . ALA A 1 106 ? 25.189 6.528 3.068 1.00 87.81 106 ALA A C 1
ATOM 776 O O . ALA A 1 106 ? 25.070 5.432 3.609 1.00 87.81 106 ALA A O 1
ATOM 777 N N . ASP A 1 107 ? 24.591 7.635 3.517 1.00 91.50 107 ASP A N 1
ATOM 778 C CA . ASP A 1 107 ? 23.780 7.704 4.738 1.00 91.50 107 ASP A CA 1
ATOM 779 C C . ASP A 1 107 ? 22.288 7.431 4.479 1.00 91.50 107 ASP A C 1
ATOM 781 O O . ASP A 1 107 ? 21.534 7.179 5.415 1.00 91.50 107 ASP A O 1
ATOM 785 N N . PHE A 1 108 ? 21.851 7.499 3.216 1.00 92.81 108 PHE A N 1
ATOM 786 C CA . PHE A 1 108 ? 20.467 7.267 2.808 1.00 92.81 108 PHE A CA 1
ATOM 787 C C . PHE A 1 108 ? 20.398 6.236 1.684 1.00 92.81 108 PHE A C 1
ATOM 789 O O . PHE A 1 108 ? 20.554 6.542 0.496 1.00 92.81 108 PHE A O 1
ATOM 796 N N . THR A 1 109 ? 20.164 4.988 2.071 1.00 93.56 109 THR A N 1
ATOM 797 C CA . THR A 1 109 ? 20.248 3.839 1.176 1.00 93.56 109 THR A CA 1
ATOM 798 C C . THR A 1 109 ? 18.975 3.646 0.354 1.00 93.56 109 THR A C 1
ATOM 800 O O . THR A 1 109 ? 17.906 4.205 0.612 1.00 93.56 109 THR A O 1
ATOM 803 N N . THR A 1 110 ? 19.058 2.776 -0.650 1.00 92.12 110 THR A N 1
ATOM 804 C CA . THR A 1 110 ? 17.891 2.373 -1.442 1.00 92.12 110 THR A CA 1
ATOM 805 C C . THR A 1 110 ? 16.826 1.654 -0.605 1.00 92.12 110 THR A C 1
ATOM 807 O O . THR A 1 110 ? 15.640 1.760 -0.915 1.00 92.12 110 THR A O 1
ATOM 810 N N . LEU A 1 111 ? 17.230 0.962 0.467 1.00 92.00 111 LEU A N 1
ATOM 811 C CA . LEU A 1 111 ? 16.301 0.327 1.404 1.00 92.00 111 LEU A CA 1
ATOM 812 C C . LEU A 1 111 ? 15.552 1.367 2.243 1.00 92.00 111 LEU A C 1
ATOM 814 O O . LEU A 1 111 ? 14.345 1.226 2.431 1.00 92.00 111 LEU A O 1
ATOM 818 N 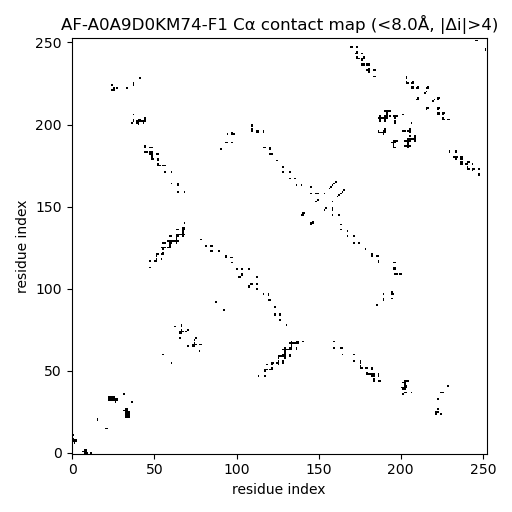N . ASP A 1 112 ? 16.230 2.435 2.669 1.00 94.62 112 ASP A N 1
ATOM 819 C CA . ASP A 1 112 ? 15.597 3.532 3.412 1.00 94.62 112 ASP A CA 1
ATOM 820 C C . ASP A 1 112 ? 14.552 4.233 2.545 1.00 94.62 112 ASP A C 1
ATOM 822 O O . ASP A 1 112 ? 13.415 4.446 2.970 1.00 94.62 112 ASP A O 1
ATOM 826 N N . ARG A 1 113 ? 14.895 4.502 1.279 1.00 94.69 113 ARG A N 1
ATOM 827 C CA . ARG A 1 113 ? 13.945 5.038 0.297 1.00 94.69 113 ARG A CA 1
ATOM 828 C C . ARG A 1 113 ? 12.754 4.107 0.089 1.00 94.69 113 ARG A C 1
ATOM 830 O O . ARG A 1 113 ? 11.621 4.571 0.143 1.00 94.69 113 ARG A O 1
ATOM 837 N N . TYR A 1 114 ? 12.989 2.812 -0.123 1.00 94.12 114 TYR A N 1
ATOM 838 C CA . TYR A 1 114 ? 11.923 1.813 -0.259 1.00 94.12 114 TYR A CA 1
ATOM 839 C C . TYR A 1 114 ? 10.975 1.828 0.948 1.00 94.12 114 TYR A C 1
ATOM 841 O O . TYR A 1 114 ? 9.751 1.874 0.787 1.00 94.12 114 TYR A O 1
ATOM 849 N N . PHE A 1 115 ? 11.535 1.826 2.159 1.00 94.31 115 PHE A N 1
ATOM 850 C CA . PHE A 1 115 ? 10.758 1.826 3.391 1.00 94.31 115 PHE A CA 1
ATOM 851 C C . PHE A 1 115 ? 9.934 3.109 3.523 1.00 94.31 115 PHE A C 1
ATOM 853 O O . PHE A 1 115 ? 8.730 3.037 3.760 1.00 94.31 115 PHE A O 1
ATOM 860 N N . LEU A 1 116 ? 10.538 4.276 3.290 1.00 95.25 116 LEU A N 1
ATOM 861 C CA . LEU A 1 116 ? 9.838 5.557 3.381 1.00 95.25 116 LEU A CA 1
ATOM 862 C C . LEU A 1 116 ? 8.760 5.721 2.310 1.00 95.25 116 LEU A C 1
ATOM 864 O O . LEU A 1 116 ? 7.679 6.200 2.637 1.00 95.25 116 LEU A O 1
ATOM 868 N N . ILE A 1 117 ? 8.987 5.272 1.072 1.00 94.88 117 ILE A N 1
ATOM 869 C CA . ILE A 1 117 ? 7.937 5.245 0.041 1.00 94.88 117 ILE A CA 1
ATOM 870 C C . ILE A 1 117 ? 6.775 4.356 0.493 1.00 94.88 117 ILE A C 1
ATOM 872 O O . ILE A 1 117 ? 5.622 4.775 0.431 1.00 94.88 117 ILE A O 1
ATOM 876 N N . THR A 1 118 ? 7.064 3.171 1.031 1.00 95.00 118 THR A N 1
ATOM 877 C CA . THR A 1 118 ? 6.029 2.267 1.558 1.00 95.00 118 THR A CA 1
ATOM 878 C C . THR A 1 118 ? 5.238 2.922 2.697 1.00 95.00 118 THR A C 1
ATOM 880 O O . THR A 1 118 ? 4.007 2.843 2.728 1.00 95.00 118 THR A O 1
ATOM 883 N N . VAL A 1 119 ? 5.915 3.628 3.609 1.00 94.69 119 VAL A N 1
ATOM 884 C CA . VAL A 1 119 ? 5.277 4.394 4.691 1.00 94.69 119 VAL A CA 1
ATOM 885 C C . VAL A 1 119 ? 4.418 5.533 4.134 1.00 94.69 119 VAL A C 1
ATOM 887 O O . VAL A 1 119 ? 3.269 5.658 4.543 1.00 94.69 119 VAL A O 1
ATOM 890 N N . ILE A 1 120 ? 4.915 6.320 3.176 1.00 94.62 120 ILE A N 1
ATOM 891 C CA . ILE A 1 120 ? 4.178 7.429 2.539 1.00 94.62 120 ILE A CA 1
ATOM 892 C C . ILE A 1 120 ? 2.875 6.935 1.906 1.00 94.62 120 ILE A C 1
ATOM 894 O O . ILE A 1 120 ? 1.816 7.524 2.130 1.00 94.62 120 ILE A O 1
ATOM 898 N N . LEU A 1 121 ? 2.931 5.837 1.150 1.00 94.06 121 LEU A N 1
ATOM 899 C CA . LEU A 1 121 ? 1.737 5.264 0.529 1.00 94.06 121 LEU A CA 1
ATOM 900 C C . LEU A 1 121 ? 0.731 4.790 1.596 1.00 94.06 121 LEU A C 1
ATOM 902 O O . LEU A 1 121 ? -0.469 5.067 1.504 1.00 94.06 121 LEU A O 1
ATOM 906 N N . SER A 1 122 ? 1.231 4.162 2.664 1.00 92.44 122 SER A N 1
ATOM 907 C CA . SER A 1 122 ? 0.420 3.687 3.795 1.00 92.44 122 SER A CA 1
ATOM 908 C C . SER A 1 122 ? -0.222 4.819 4.597 1.00 92.44 122 SER A C 1
ATOM 910 O O . SER A 1 122 ? -1.362 4.674 5.036 1.00 92.44 122 SER A O 1
ATOM 912 N N . LEU A 1 123 ? 0.474 5.953 4.761 1.00 85.31 123 LEU A N 1
ATOM 913 C CA . LEU A 1 123 ? 0.035 7.141 5.512 1.00 85.31 123 LEU A CA 1
ATOM 914 C C . LEU A 1 123 ? -1.189 7.836 4.915 1.00 85.31 123 LEU A C 1
ATOM 916 O O . LEU A 1 123 ? -1.858 8.593 5.613 1.00 85.31 123 LEU A O 1
ATOM 920 N N . VAL A 1 124 ? -1.510 7.579 3.653 1.00 86.94 124 VAL A N 1
ATOM 921 C CA . VAL A 1 124 ? -2.756 8.075 3.061 1.00 86.94 124 VAL A CA 1
ATOM 922 C C . VAL A 1 124 ? -3.826 6.990 3.102 1.00 86.94 124 VAL A C 1
ATOM 924 O O . VAL A 1 124 ? -4.975 7.267 3.446 1.00 86.94 124 VAL A O 1
ATOM 927 N N . ASN A 1 125 ? -3.448 5.738 2.838 1.00 90.00 125 ASN A N 1
ATOM 928 C CA . ASN A 1 125 ? -4.405 4.646 2.689 1.00 90.00 125 ASN A CA 1
ATOM 929 C C . ASN A 1 125 ? -5.073 4.212 4.013 1.00 90.00 125 ASN A C 1
ATOM 931 O O . ASN A 1 125 ? -6.228 3.786 4.015 1.00 90.00 125 ASN A O 1
ATOM 935 N N . TRP A 1 126 ? -4.402 4.368 5.164 1.00 94.56 126 TRP A N 1
ATOM 936 C CA . TRP A 1 126 ? -4.971 3.994 6.474 1.00 94.56 126 TRP A CA 1
ATOM 937 C C . TRP A 1 126 ? -6.238 4.771 6.848 1.00 94.56 126 TRP A C 1
ATOM 939 O O . TRP A 1 126 ? -7.066 4.265 7.609 1.00 94.56 126 TRP A O 1
ATOM 949 N N . THR A 1 127 ? -6.408 5.980 6.308 1.00 95.00 127 THR A N 1
ATOM 950 C CA . THR A 1 127 ? -7.532 6.875 6.614 1.00 95.00 127 THR A CA 1
ATOM 951 C C . THR A 1 127 ? -8.886 6.244 6.280 1.00 95.00 127 THR A C 1
ATOM 953 O O . THR A 1 127 ? -9.834 6.339 7.065 1.00 95.00 127 THR A O 1
ATOM 956 N N . GLY A 1 128 ? -8.968 5.531 5.152 1.00 93.88 128 GLY A N 1
ATOM 957 C CA . GLY A 1 128 ? -10.177 4.841 4.711 1.00 93.88 128 GLY A CA 1
ATOM 958 C C . GLY A 1 128 ? -10.574 3.709 5.656 1.00 93.88 128 GLY A C 1
ATOM 959 O O . GLY A 1 128 ? -11.732 3.634 6.073 1.00 93.88 128 GLY A O 1
ATOM 960 N N . LEU A 1 129 ? -9.616 2.857 6.038 1.00 95.62 129 LEU A N 1
ATOM 961 C CA . LEU A 1 129 ? -9.852 1.765 6.987 1.00 95.62 129 LEU A CA 1
ATOM 962 C C . LEU A 1 129 ? -10.206 2.301 8.383 1.00 95.62 129 LEU A C 1
ATOM 964 O O . LEU A 1 129 ? -11.135 1.796 9.011 1.00 95.62 129 LEU A O 1
ATOM 968 N N . ALA A 1 130 ? -9.527 3.353 8.849 1.00 97.00 130 ALA A N 1
ATOM 969 C CA . ALA A 1 130 ? -9.797 3.963 10.150 1.00 97.00 130 ALA A CA 1
ATOM 970 C C . ALA A 1 130 ? -11.232 4.487 10.267 1.00 97.00 130 ALA A C 1
ATOM 972 O O . ALA A 1 130 ? -11.890 4.243 11.278 1.00 97.00 130 ALA A O 1
ATOM 973 N N . ARG A 1 131 ? -11.754 5.162 9.234 1.00 95.94 131 ARG A N 1
ATOM 974 C CA . ARG A 1 131 ? -13.142 5.662 9.228 1.00 95.94 131 ARG A CA 1
ATOM 975 C C . ARG A 1 131 ? -14.168 4.534 9.257 1.00 95.94 131 ARG A C 1
ATOM 977 O O . ARG A 1 131 ? -15.155 4.625 9.986 1.00 95.94 131 ARG A O 1
ATOM 984 N N . GLN A 1 132 ? -13.935 3.474 8.486 1.00 96.19 132 GLN A N 1
ATOM 985 C CA . GLN A 1 132 ? -14.830 2.315 8.448 1.00 96.19 132 GLN A CA 1
ATOM 986 C C . GLN A 1 132 ? -14.834 1.569 9.786 1.00 96.19 132 GLN A C 1
ATOM 988 O O . GLN A 1 132 ? -15.895 1.242 10.324 1.00 96.19 132 GLN A O 1
ATOM 993 N N . LEU A 1 133 ? -13.653 1.364 10.375 1.00 96.75 133 LEU A N 1
ATOM 994 C CA . LEU A 1 133 ? -13.534 0.738 11.686 1.00 96.75 133 LEU A CA 1
ATOM 995 C C . LEU A 1 133 ? -14.097 1.594 12.805 1.00 96.75 133 LEU A C 1
ATOM 997 O O . LEU A 1 133 ? -14.759 1.041 13.674 1.00 96.75 133 LEU A O 1
ATOM 1001 N N . ARG A 1 134 ? -13.924 2.918 12.765 1.00 96.56 134 ARG A N 1
ATOM 1002 C CA . ARG A 1 134 ? -14.580 3.825 13.712 1.00 96.56 134 ARG A CA 1
ATOM 1003 C C . ARG A 1 134 ? -16.085 3.584 13.738 1.00 96.56 134 ARG A C 1
ATOM 1005 O O . ARG A 1 134 ? -16.640 3.384 14.813 1.00 96.56 134 ARG A O 1
ATOM 1012 N N . ALA A 1 135 ? -16.734 3.558 12.573 1.00 95.06 135 ALA A N 1
ATOM 1013 C CA . ALA A 1 135 ? -18.177 3.339 12.484 1.00 95.06 135 ALA A CA 1
ATOM 1014 C C . ALA A 1 135 ? -18.596 1.981 13.077 1.00 95.06 135 ALA A C 1
ATOM 1016 O O . ALA A 1 135 ? -19.543 1.912 13.859 1.00 95.06 135 ALA A O 1
ATOM 1017 N N . LYS A 1 136 ? -17.856 0.906 12.768 1.00 94.75 136 LYS A N 1
ATOM 1018 C CA . LYS A 1 136 ? -18.110 -0.426 13.344 1.00 94.75 136 LYS A CA 1
ATOM 1019 C C . LYS A 1 136 ? -17.888 -0.470 14.851 1.00 94.75 136 LYS A C 1
ATOM 1021 O O . LYS A 1 136 ? -18.691 -1.052 15.566 1.00 94.75 136 LYS A O 1
ATOM 1026 N N . VAL A 1 137 ? -16.822 0.153 15.339 1.00 95.62 137 VAL A N 1
ATOM 1027 C CA . VAL A 1 137 ? -16.466 0.156 16.762 1.00 95.62 137 VAL A CA 1
ATOM 1028 C C . VAL A 1 137 ? -17.478 0.962 17.572 1.00 95.62 137 VAL A C 1
ATOM 1030 O O . VAL A 1 137 ? -17.861 0.513 18.648 1.00 95.62 137 VAL A O 1
ATOM 1033 N N . MET A 1 138 ? -17.983 2.081 17.042 1.00 94.56 138 MET A N 1
ATOM 1034 C CA . MET A 1 138 ? -19.097 2.813 17.656 1.00 94.56 138 MET A CA 1
ATOM 1035 C C . MET A 1 138 ? -20.336 1.921 17.806 1.00 94.56 138 MET A C 1
ATOM 1037 O O . MET A 1 138 ? -20.926 1.893 18.881 1.00 94.56 138 MET A O 1
ATOM 1041 N N . ALA A 1 139 ? -20.680 1.139 16.775 1.00 93.38 139 ALA A N 1
ATOM 1042 C CA . ALA A 1 139 ? -21.791 0.188 16.842 1.00 93.38 139 ALA A CA 1
ATOM 1043 C C . ALA A 1 139 ? -21.526 -0.959 17.836 1.00 93.38 139 ALA A C 1
ATOM 1045 O O . ALA A 1 139 ? -22.407 -1.350 18.595 1.00 93.38 139 ALA A O 1
ATOM 1046 N N . TYR A 1 140 ? -20.300 -1.490 17.878 1.00 94.56 140 TYR A N 1
ATOM 1047 C CA . TYR A 1 140 ? -19.923 -2.547 18.820 1.00 94.56 140 TYR A CA 1
ATOM 1048 C C . TYR A 1 140 ? -19.953 -2.070 20.265 1.00 94.56 140 TYR A C 1
ATOM 1050 O O . TYR A 1 140 ? -20.313 -2.842 21.148 1.00 94.56 140 TYR A O 1
ATOM 1058 N N . ARG A 1 141 ? -19.604 -0.810 20.527 1.00 91.00 141 ARG A N 1
ATOM 1059 C CA . ARG A 1 141 ? -19.589 -0.247 21.880 1.00 91.00 141 ARG A CA 1
ATOM 1060 C C . ARG A 1 141 ? -20.944 -0.351 22.582 1.00 91.00 141 ARG A C 1
ATOM 1062 O O . ARG A 1 141 ? -20.965 -0.490 23.797 1.00 91.00 141 ARG A O 1
ATOM 1069 N N . GLU A 1 142 ? -22.043 -0.322 21.833 1.00 89.56 142 GLU A N 1
ATOM 1070 C CA . GLU A 1 142 ? -23.414 -0.416 22.357 1.00 89.56 142 GLU A CA 1
ATOM 1071 C C . GLU A 1 142 ? -23.965 -1.854 22.380 1.00 89.56 142 GLU A C 1
ATOM 1073 O O . GLU A 1 142 ? -25.123 -2.068 22.722 1.00 89.56 142 GLU A O 1
ATOM 1078 N N . SER A 1 143 ? -23.152 -2.853 22.028 1.00 94.12 143 SER A N 1
ATOM 1079 C CA . SER A 1 143 ? -23.589 -4.249 21.945 1.00 94.12 143 SER A CA 1
ATOM 1080 C C . SER A 1 143 ? -23.467 -5.016 23.268 1.00 94.12 143 SER A C 1
ATOM 1082 O O . SER A 1 143 ? -22.585 -4.754 24.094 1.00 94.12 143 SER A O 1
ATOM 1084 N N . ASP A 1 144 ? -24.305 -6.044 23.425 1.00 94.75 144 ASP A N 1
ATOM 1085 C CA . ASP A 1 144 ? -24.378 -6.867 24.639 1.00 94.75 144 ASP A CA 1
ATOM 1086 C C . ASP A 1 144 ? -23.041 -7.520 25.015 1.00 94.75 144 ASP A C 1
ATOM 1088 O O . ASP A 1 144 ? -22.718 -7.623 26.198 1.00 94.75 144 ASP A O 1
ATOM 1092 N N . PHE A 1 145 ? -22.220 -7.929 24.037 1.00 93.38 145 PHE A N 1
ATOM 1093 C CA . PHE A 1 145 ? -20.935 -8.574 24.333 1.00 93.38 145 PHE A CA 1
ATOM 1094 C C . PHE A 1 145 ? -19.932 -7.609 24.979 1.00 93.38 145 PHE A C 1
ATOM 1096 O O . PHE A 1 145 ? -19.105 -8.031 25.788 1.00 93.38 145 PHE A O 1
ATOM 1103 N N . VAL A 1 146 ? -20.007 -6.315 24.650 1.00 94.00 14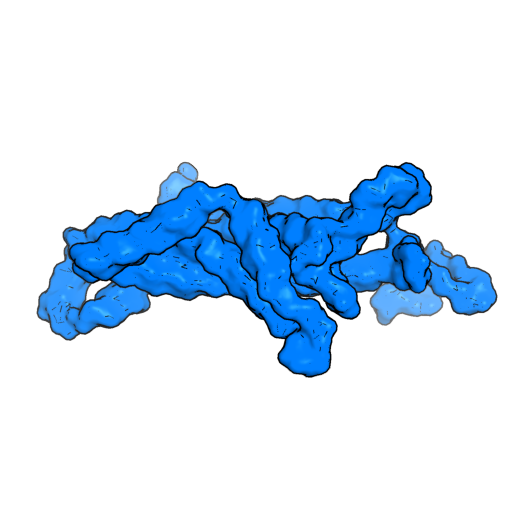6 VAL A N 1
ATOM 1104 C CA . VAL A 1 146 ? -19.160 -5.283 25.262 1.00 94.00 146 VAL A CA 1
ATOM 1105 C C . VAL A 1 146 ? -19.649 -4.967 26.668 1.00 94.00 146 VAL A C 1
ATOM 1107 O O . VAL A 1 146 ? -18.836 -4.919 27.590 1.00 94.00 146 VAL A O 1
ATOM 1110 N N . MET A 1 147 ? -20.964 -4.841 26.856 1.00 93.12 147 MET A N 1
ATOM 1111 C CA . MET A 1 147 ? -21.561 -4.639 28.181 1.00 93.12 147 MET A CA 1
ATOM 1112 C C . MET A 1 147 ? -21.256 -5.810 29.121 1.00 93.12 147 MET A C 1
ATOM 1114 O O . MET A 1 147 ? -20.869 -5.599 30.271 1.00 93.12 147 MET A O 1
ATOM 1118 N N . ALA A 1 148 ? -21.332 -7.044 28.620 1.00 94.25 148 ALA A N 1
ATOM 1119 C CA . ALA A 1 148 ? -20.958 -8.240 29.368 1.00 94.25 148 ALA A CA 1
ATOM 1120 C C . ALA A 1 148 ? -19.463 -8.259 29.728 1.00 94.25 148 ALA A C 1
ATOM 1122 O O . ALA A 1 148 ? -19.107 -8.593 30.858 1.00 94.25 148 ALA A O 1
ATOM 1123 N N . ALA A 1 149 ? -18.578 -7.869 28.803 1.00 93.81 149 ALA A N 1
ATOM 1124 C CA . ALA A 1 149 ? -17.142 -7.786 29.070 1.00 93.81 149 ALA A CA 1
ATOM 1125 C C . ALA A 1 149 ? -16.809 -6.726 30.136 1.00 93.81 149 ALA A C 1
ATOM 1127 O O . ALA A 1 149 ? -15.994 -6.988 31.023 1.00 93.81 149 ALA A O 1
ATOM 1128 N N . LEU A 1 150 ? -17.465 -5.561 30.088 1.00 94.00 150 LEU A N 1
ATOM 1129 C CA . LEU A 1 150 ? -17.339 -4.510 31.103 1.00 94.00 150 LEU A CA 1
ATOM 1130 C C . LEU A 1 150 ? -17.827 -4.991 32.475 1.00 94.00 150 LEU A C 1
ATOM 1132 O O . LEU A 1 150 ? -17.118 -4.827 33.466 1.00 94.00 150 LEU A O 1
ATOM 1136 N N . ALA A 1 151 ? -18.988 -5.652 32.534 1.00 94.62 151 ALA A N 1
ATOM 1137 C CA . ALA A 1 151 ? -19.522 -6.229 33.770 1.00 94.62 151 ALA A CA 1
ATOM 1138 C C . ALA A 1 151 ? -18.605 -7.318 34.359 1.00 94.62 151 ALA A C 1
ATOM 1140 O O . ALA A 1 151 ? -18.518 -7.468 35.576 1.00 94.62 151 ALA A O 1
ATOM 1141 N N . ALA A 1 152 ? -17.874 -8.040 33.506 1.00 95.44 152 ALA A N 1
ATOM 1142 C CA . ALA A 1 152 ? -16.856 -9.012 33.901 1.00 95.44 152 ALA A CA 1
ATOM 1143 C C . ALA A 1 152 ? -15.503 -8.379 34.302 1.00 95.44 152 ALA A C 1
ATOM 1145 O O . ALA A 1 152 ? -14.542 -9.106 34.566 1.00 95.44 152 ALA A O 1
ATOM 1146 N N . GLY A 1 153 ? -15.394 -7.045 34.338 1.00 95.12 153 GLY A N 1
ATOM 1147 C CA . GLY A 1 153 ? -14.183 -6.326 34.742 1.00 95.12 153 GLY A CA 1
ATOM 1148 C C . GLY A 1 153 ? -13.079 -6.291 33.680 1.00 95.12 153 GLY A C 1
ATOM 1149 O O . GLY A 1 153 ? -11.901 -6.155 34.019 1.00 95.12 153 GLY A O 1
ATOM 1150 N N . ALA A 1 154 ? -13.411 -6.449 32.395 1.00 95.62 154 ALA A N 1
ATOM 1151 C CA . ALA A 1 154 ? -12.433 -6.296 31.321 1.00 95.62 154 ALA A CA 1
ATOM 1152 C C . ALA A 1 154 ? -11.948 -4.839 31.218 1.00 95.62 154 ALA A C 1
ATOM 1154 O O . ALA A 1 154 ? -12.739 -3.903 31.257 1.00 95.62 154 ALA A O 1
ATOM 1155 N N . SER A 1 155 ? -10.638 -4.650 31.042 1.00 95.19 155 SER A N 1
ATOM 1156 C CA . SER A 1 155 ? -10.067 -3.330 30.763 1.00 95.19 155 SER A CA 1
ATOM 1157 C C . SER A 1 155 ? -10.363 -2.878 29.331 1.00 95.19 155 SER A C 1
ATOM 1159 O O . SER A 1 155 ? -10.491 -3.707 28.429 1.00 95.19 155 SER A O 1
ATOM 1161 N N . ASP A 1 156 ? -10.359 -1.566 29.086 1.00 92.88 156 ASP A N 1
ATOM 1162 C CA . ASP A 1 156 ? -10.584 -0.977 27.755 1.00 92.88 156 ASP A CA 1
ATOM 1163 C C . ASP A 1 156 ? -9.680 -1.575 26.672 1.00 92.88 156 ASP A C 1
ATOM 1165 O O . ASP A 1 156 ? -10.129 -1.937 25.586 1.00 92.88 156 ASP A O 1
ATOM 1169 N N . ARG A 1 157 ? -8.391 -1.766 26.988 1.00 94.12 157 ARG A N 1
ATOM 1170 C CA . ARG A 1 157 ? -7.436 -2.400 26.065 1.00 94.12 157 ARG A CA 1
ATOM 1171 C C . ARG A 1 157 ? -7.863 -3.826 25.723 1.00 94.12 157 ARG A C 1
ATOM 1173 O O . ARG A 1 157 ? -7.764 -4.230 24.568 1.00 94.12 157 ARG A O 1
ATOM 1180 N N . ARG A 1 158 ? -8.351 -4.590 26.705 1.00 94.31 158 ARG A N 1
ATOM 1181 C CA . ARG A 1 158 ? -8.855 -5.947 26.474 1.00 94.31 158 ARG A CA 1
ATOM 1182 C C . ARG A 1 158 ? -10.105 -5.914 25.598 1.00 94.31 158 ARG A C 1
ATOM 1184 O O . ARG A 1 158 ? -10.182 -6.684 24.650 1.00 94.31 158 ARG A O 1
ATOM 1191 N N . ILE A 1 159 ? -11.037 -5.000 25.851 1.00 94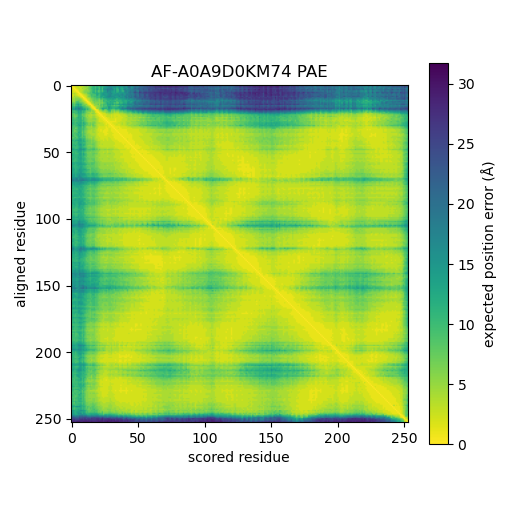.81 159 ILE A N 1
ATOM 1192 C CA . ILE A 1 159 ? -12.253 -4.836 25.039 1.00 94.81 159 ILE A CA 1
ATOM 1193 C C . ILE A 1 159 ? -11.896 -4.540 23.580 1.00 94.81 159 ILE A C 1
ATOM 1195 O O . ILE A 1 159 ? -12.371 -5.233 22.679 1.00 94.81 159 ILE A O 1
ATOM 1199 N N . ILE A 1 160 ? -10.986 -3.599 23.339 1.00 94.19 160 ILE A N 1
ATOM 1200 C CA . ILE A 1 160 ? -10.565 -3.228 21.985 1.00 94.19 160 ILE A CA 1
ATOM 1201 C C . ILE A 1 160 ? -9.865 -4.395 21.272 1.00 94.19 160 ILE A C 1
ATOM 1203 O O . ILE A 1 160 ? -10.302 -4.815 20.200 1.00 94.19 160 ILE A O 1
ATOM 1207 N N . PHE A 1 161 ? -8.783 -4.928 21.848 1.00 94.88 161 PHE A N 1
ATOM 1208 C CA . PHE A 1 161 ? -7.901 -5.866 21.141 1.00 94.88 161 PHE A CA 1
ATOM 1209 C C . PHE A 1 161 ? -8.374 -7.322 21.171 1.00 94.88 161 PHE A C 1
ATOM 1211 O O . PHE A 1 161 ? -8.002 -8.086 20.286 1.00 94.88 161 PHE A O 1
ATOM 1218 N N . VAL A 1 162 ? -9.180 -7.718 22.160 1.00 94.25 162 VAL A N 1
ATOM 1219 C CA . VAL A 1 162 ? -9.646 -9.110 22.314 1.00 94.25 162 VAL A CA 1
ATOM 1220 C C . VAL A 1 162 ? -11.087 -9.288 21.847 1.00 94.25 162 VAL A C 1
ATOM 1222 O O . VAL A 1 162 ? -11.441 -10.376 21.405 1.00 94.25 162 VAL A O 1
ATOM 1225 N N . HIS A 1 163 ? -11.918 -8.244 21.900 1.00 93.44 163 HIS A N 1
ATOM 1226 C CA . HIS A 1 163 ? -13.337 -8.369 21.562 1.00 93.44 163 HIS A CA 1
ATOM 1227 C C . HIS A 1 163 ? -13.713 -7.590 20.295 1.00 93.44 163 HIS A C 1
ATOM 1229 O O . HIS A 1 163 ? -14.261 -8.174 19.365 1.00 93.44 163 HIS A O 1
ATOM 1235 N N . MET A 1 164 ? -13.385 -6.300 20.198 1.00 94.31 164 MET A N 1
ATOM 1236 C CA . MET A 1 164 ? -13.842 -5.457 19.083 1.00 94.31 164 MET A CA 1
ATOM 1237 C C . MET A 1 164 ? -13.074 -5.693 17.780 1.00 94.31 164 MET A C 1
ATOM 1239 O O . MET A 1 164 ? -13.692 -5.939 16.745 1.00 94.31 164 MET A O 1
ATOM 1243 N N . LEU A 1 165 ? -11.739 -5.632 17.810 1.00 94.06 165 LEU A N 1
ATOM 1244 C CA . LEU A 1 165 ? -10.913 -5.830 16.613 1.00 94.06 165 LEU A CA 1
ATOM 1245 C C . LEU A 1 165 ? -11.055 -7.244 16.029 1.00 94.06 165 LEU A C 1
ATOM 1247 O O . LEU A 1 165 ? -11.241 -7.348 14.816 1.00 94.06 165 LEU A O 1
ATOM 1251 N N . PRO A 1 166 ? -11.065 -8.326 16.835 1.00 92.94 166 PRO A N 1
ATOM 1252 C CA . PRO A 1 166 ? -11.335 -9.663 16.312 1.00 92.94 166 PRO A CA 1
ATOM 1253 C C . PRO A 1 166 ? -12.727 -9.790 15.683 1.00 92.94 166 PRO A C 1
ATOM 1255 O O . PRO A 1 166 ? -12.857 -10.414 14.634 1.00 92.94 166 PRO A O 1
ATOM 1258 N N . ASN A 1 167 ? -13.749 -9.133 16.238 1.00 93.44 167 ASN A N 1
ATOM 1259 C CA . ASN A 1 167 ? -15.093 -9.115 15.649 1.00 93.44 167 ASN A CA 1
ATOM 1260 C C . ASN A 1 167 ? -15.155 -8.291 14.341 1.00 93.44 167 ASN A C 1
ATOM 1262 O O . ASN A 1 167 ? -15.971 -8.539 13.459 1.00 93.44 167 ASN A O 1
ATOM 1266 N N . ALA A 1 168 ? -14.267 -7.311 14.158 1.00 94.19 168 ALA A N 1
ATOM 1267 C CA . ALA A 1 168 ? -14.122 -6.593 12.889 1.00 94.19 168 ALA A CA 1
ATOM 1268 C C . ALA A 1 168 ? -13.184 -7.288 11.881 1.00 94.19 168 ALA A C 1
ATOM 1270 O O . ALA A 1 168 ? -13.054 -6.795 10.761 1.00 94.19 168 ALA A O 1
ATOM 1271 N N . SER A 1 169 ? -12.535 -8.401 12.240 1.00 92.44 169 SER A N 1
ATOM 1272 C CA . SER A 1 169 ? -11.441 -8.997 11.456 1.00 92.44 169 SER A CA 1
ATOM 1273 C C . SER A 1 169 ? -11.819 -9.314 10.009 1.00 92.44 169 SER A C 1
ATOM 1275 O O . SER A 1 169 ? -11.074 -8.938 9.108 1.00 92.44 169 SER A O 1
ATOM 1277 N N . SER A 1 170 ? -12.999 -9.893 9.762 1.00 92.25 170 SER A N 1
ATOM 1278 C CA . SER A 1 170 ? -13.486 -10.169 8.403 1.00 92.25 170 SER A CA 1
ATOM 1279 C C . SER A 1 170 ? -13.539 -8.903 7.547 1.00 92.25 170 SER A C 1
ATOM 1281 O O . SER A 1 170 ? -13.074 -8.890 6.413 1.00 92.25 170 SER A O 1
ATOM 1283 N N . HIS A 1 171 ? -14.020 -7.793 8.111 1.00 93.38 171 HIS A N 1
ATOM 1284 C CA . HIS A 1 171 ? -14.045 -6.514 7.408 1.00 93.38 171 HIS A CA 1
ATOM 1285 C C . HIS A 1 171 ? -12.638 -5.949 7.175 1.00 93.38 171 HIS A C 1
ATOM 1287 O O . HIS A 1 171 ? -12.353 -5.458 6.085 1.00 93.38 171 HIS A O 1
ATOM 1293 N N . ILE A 1 172 ? -11.751 -6.047 8.172 1.00 94.94 172 ILE A N 1
ATOM 1294 C CA . ILE A 1 172 ? -10.359 -5.588 8.061 1.00 94.94 172 ILE A CA 1
ATOM 1295 C C . ILE A 1 172 ? -9.642 -6.327 6.931 1.00 94.94 172 ILE A C 1
ATOM 1297 O O . ILE A 1 172 ? -9.009 -5.687 6.096 1.00 94.94 172 ILE A O 1
ATOM 1301 N N . ILE A 1 173 ? -9.766 -7.656 6.886 1.00 92.50 173 ILE A N 1
ATOM 1302 C CA . ILE A 1 173 ? -9.115 -8.511 5.886 1.00 92.50 173 ILE A CA 1
ATOM 1303 C C . ILE A 1 173 ? -9.610 -8.169 4.481 1.00 92.50 173 ILE A C 1
ATOM 1305 O O . ILE A 1 173 ? -8.799 -8.002 3.574 1.00 92.50 173 ILE A O 1
ATOM 1309 N N . VAL A 1 174 ? -10.922 -8.003 4.310 1.00 93.50 174 VAL A N 1
ATOM 1310 C CA . VAL A 1 174 ? -11.520 -7.662 3.013 1.00 93.50 174 VAL A CA 1
ATOM 1311 C C . VAL A 1 174 ? -11.049 -6.294 2.522 1.00 93.50 174 VAL A C 1
ATOM 1313 O O . VAL A 1 174 ? -10.551 -6.175 1.403 1.00 93.50 174 VAL A O 1
ATOM 1316 N N . VAL A 1 175 ? -11.142 -5.260 3.362 1.00 93.38 175 VAL A N 1
ATOM 1317 C CA . VAL A 1 175 ? -10.701 -3.902 2.996 1.00 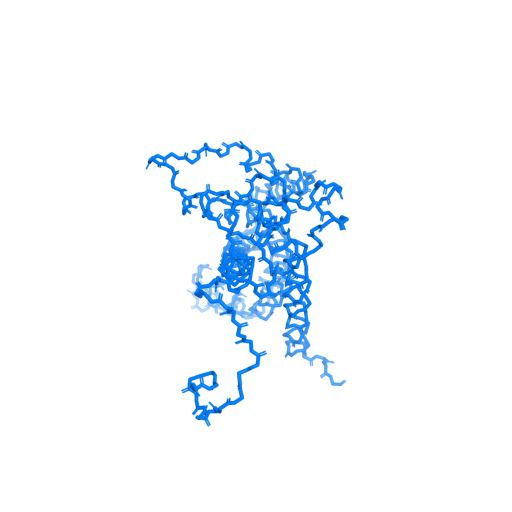93.38 175 VAL A CA 1
ATOM 1318 C C . VAL A 1 175 ? -9.202 -3.876 2.704 1.00 93.38 175 VAL A C 1
ATOM 1320 O O . VAL A 1 175 ? -8.766 -3.214 1.761 1.00 93.38 175 VAL A O 1
ATOM 1323 N N . ALA A 1 176 ? -8.406 -4.617 3.474 1.00 92.06 176 ALA A N 1
ATOM 1324 C CA . ALA A 1 176 ? -6.974 -4.738 3.251 1.00 92.06 176 ALA A CA 1
ATOM 1325 C C . ALA A 1 176 ? -6.646 -5.406 1.911 1.00 92.06 176 ALA A C 1
ATOM 1327 O O . ALA A 1 176 ? -5.841 -4.870 1.152 1.00 92.06 176 ALA A O 1
ATOM 1328 N N . ALA A 1 177 ? -7.284 -6.532 1.586 1.00 92.81 177 ALA A N 1
ATOM 1329 C CA . ALA A 1 177 ? -7.051 -7.237 0.328 1.00 92.81 177 ALA A CA 1
ATOM 1330 C C . ALA A 1 177 ? -7.390 -6.358 -0.886 1.00 92.81 177 ALA A C 1
ATOM 1332 O O . ALA A 1 177 ? -6.573 -6.217 -1.796 1.00 92.81 177 ALA A O 1
ATOM 1333 N N . LEU A 1 178 ? -8.535 -5.669 -0.840 1.00 93.38 178 LEU A N 1
ATOM 1334 C CA . LEU A 1 178 ? -8.968 -4.725 -1.878 1.00 93.38 178 LEU A CA 1
ATOM 1335 C C . LEU A 1 178 ? -8.069 -3.481 -1.988 1.00 93.38 178 LEU A C 1
ATOM 1337 O O . LEU A 1 178 ? -8.090 -2.784 -3.000 1.00 93.38 178 LEU A O 1
ATOM 1341 N N . SER A 1 179 ? -7.249 -3.207 -0.971 1.00 94.31 179 SER A N 1
ATOM 1342 C CA . SER A 1 179 ? -6.299 -2.092 -0.965 1.00 94.31 179 SER A CA 1
ATOM 1343 C C . SER A 1 179 ? -4.963 -2.419 -1.644 1.00 94.31 179 SER A C 1
ATOM 1345 O O . SER A 1 179 ? -4.248 -1.496 -2.040 1.00 94.31 179 SER A O 1
ATOM 1347 N N . ILE A 1 180 ? -4.610 -3.703 -1.799 1.00 95.44 180 ILE A N 1
ATOM 1348 C CA . ILE A 1 180 ? -3.327 -4.126 -2.392 1.00 95.44 180 ILE A CA 1
ATOM 1349 C C . ILE A 1 180 ? -3.154 -3.588 -3.823 1.00 95.44 180 ILE A C 1
ATOM 1351 O O . ILE A 1 180 ? -2.101 -3.004 -4.096 1.00 95.44 180 ILE A O 1
ATOM 1355 N N . PRO A 1 181 ? -4.148 -3.692 -4.733 1.00 95.50 181 PRO A N 1
ATOM 1356 C CA . PRO A 1 181 ? -4.014 -3.148 -6.084 1.00 95.50 181 PRO A CA 1
ATOM 1357 C C . PRO A 1 181 ? -3.711 -1.647 -6.103 1.00 95.50 181 PRO A C 1
ATOM 1359 O O . PRO A 1 181 ? -2.824 -1.203 -6.831 1.00 95.50 181 PRO A O 1
ATOM 1362 N N . GLY A 1 182 ? -4.402 -0.871 -5.262 1.00 93.75 182 GLY A N 1
ATOM 1363 C CA . GLY A 1 182 ? -4.179 0.569 -5.137 1.00 93.75 182 GLY A CA 1
ATOM 1364 C C . GLY A 1 182 ? -2.769 0.903 -4.644 1.00 93.75 182 GLY A C 1
ATOM 1365 O O . GLY A 1 182 ? -2.155 1.847 -5.135 1.00 93.75 182 GLY A O 1
ATOM 1366 N N . MET A 1 183 ? -2.224 0.093 -3.733 1.00 94.44 183 MET A N 1
ATOM 1367 C CA . MET A 1 183 ? -0.859 0.241 -3.222 1.00 94.44 183 MET A CA 1
ATOM 1368 C C . MET A 1 183 ? 0.197 -0.038 -4.306 1.00 94.44 183 MET A C 1
ATOM 1370 O O . MET A 1 183 ? 1.136 0.742 -4.465 1.00 94.44 183 MET A O 1
ATOM 1374 N N . ILE A 1 184 ? 0.017 -1.106 -5.094 1.00 95.88 184 ILE A N 1
ATOM 1375 C CA . ILE A 1 184 ? 0.904 -1.448 -6.223 1.00 95.88 184 ILE A CA 1
ATOM 1376 C C . ILE A 1 184 ? 0.870 -0.342 -7.283 1.00 95.88 184 ILE A C 1
ATOM 1378 O O . ILE A 1 184 ? 1.918 0.086 -7.769 1.00 95.88 184 ILE A O 1
ATOM 1382 N N . LEU A 1 185 ? -0.324 0.150 -7.625 1.00 95.62 185 LEU A N 1
ATOM 1383 C CA . LEU A 1 185 ? -0.486 1.252 -8.573 1.00 95.62 185 LEU A CA 1
ATOM 1384 C C . LEU A 1 185 ? 0.131 2.551 -8.050 1.00 95.62 185 LEU A C 1
ATOM 1386 O O . LEU A 1 185 ? 0.739 3.279 -8.828 1.00 95.62 185 LEU A O 1
ATOM 1390 N N . GLY A 1 186 ? 0.022 2.824 -6.748 1.00 94.88 186 GLY A N 1
ATOM 1391 C CA . GLY A 1 186 ? 0.648 3.981 -6.111 1.00 94.88 186 GLY A CA 1
ATOM 1392 C C . GLY A 1 186 ? 2.172 3.959 -6.210 1.00 94.88 186 GLY A C 1
ATOM 1393 O O . GLY A 1 186 ? 2.768 4.935 -6.663 1.00 94.88 186 GLY A O 1
ATOM 1394 N N . GLU A 1 187 ? 2.805 2.833 -5.869 1.00 95.25 187 GLU A N 1
ATOM 1395 C CA . GLU A 1 187 ? 4.253 2.647 -6.053 1.00 95.25 187 GLU A CA 1
ATOM 1396 C C . GLU A 1 187 ? 4.649 2.789 -7.519 1.00 95.25 187 GLU A C 1
ATOM 1398 O O . GLU A 1 187 ? 5.559 3.551 -7.843 1.00 95.25 187 GLU A O 1
ATOM 1403 N N . THR A 1 188 ? 3.924 2.103 -8.404 1.00 95.62 188 THR A N 1
ATOM 1404 C CA . THR A 1 188 ? 4.189 2.118 -9.844 1.00 95.62 188 THR A CA 1
ATOM 1405 C C . THR A 1 188 ? 4.113 3.541 -10.390 1.00 95.62 188 THR A C 1
ATOM 1407 O O . THR A 1 188 ? 4.999 3.947 -11.135 1.00 95.62 188 THR A O 1
ATOM 1410 N N . ALA A 1 189 ? 3.104 4.321 -9.990 1.00 94.44 189 ALA A N 1
ATOM 1411 C CA . ALA A 1 189 ? 2.925 5.702 -10.421 1.00 94.44 189 ALA A CA 1
ATOM 1412 C C . ALA A 1 189 ? 4.061 6.611 -9.935 1.00 94.44 189 ALA A C 1
ATOM 1414 O O . ALA A 1 189 ? 4.620 7.362 -10.732 1.00 94.44 189 ALA A O 1
ATOM 1415 N N . LEU A 1 190 ? 4.451 6.531 -8.658 1.00 95.19 190 LEU A N 1
ATOM 1416 C CA . LEU A 1 190 ? 5.562 7.337 -8.141 1.00 95.19 190 LEU A CA 1
ATOM 1417 C C . LEU A 1 190 ? 6.890 6.974 -8.802 1.00 95.19 190 LEU A C 1
ATOM 1419 O O . LEU A 1 190 ? 7.666 7.861 -9.150 1.00 95.19 190 LEU A O 1
ATOM 1423 N N . SER A 1 191 ? 7.164 5.684 -8.978 1.00 95.44 191 SER A N 1
ATOM 1424 C CA . SER A 1 191 ? 8.393 5.210 -9.614 1.00 95.44 191 SER A CA 1
ATOM 1425 C C . SER A 1 191 ? 8.425 5.560 -11.104 1.00 95.44 191 SER A C 1
ATOM 1427 O O . SER A 1 191 ? 9.456 6.011 -11.592 1.00 95.44 191 SER A O 1
ATOM 1429 N N . PHE A 1 192 ? 7.287 5.476 -11.801 1.00 94.38 192 PHE A N 1
ATOM 1430 C CA . PHE A 1 192 ? 7.137 5.943 -13.184 1.00 94.38 192 PHE A CA 1
ATOM 1431 C C . PHE A 1 192 ? 7.436 7.441 -13.320 1.00 94.38 192 PHE A C 1
ATOM 1433 O O . PHE A 1 192 ? 8.112 7.851 -14.260 1.00 94.38 192 PHE A O 1
ATOM 1440 N N . LEU A 1 193 ? 6.993 8.254 -12.355 1.00 93.19 193 LEU A N 1
ATOM 1441 C CA . LEU A 1 193 ? 7.286 9.690 -12.282 1.00 93.19 193 LEU A CA 1
ATOM 1442 C C . LEU A 1 193 ? 8.719 10.013 -11.815 1.00 93.19 193 LEU A C 1
ATOM 1444 O O . LEU A 1 193 ? 9.065 11.186 -11.704 1.00 93.19 193 LEU A O 1
ATOM 1448 N N . GLY A 1 194 ? 9.548 9.010 -11.512 1.00 91.81 194 GLY A N 1
ATOM 1449 C CA . GLY A 1 194 ? 10.916 9.215 -11.025 1.00 91.81 194 GLY A CA 1
ATOM 1450 C C . GLY A 1 194 ? 11.001 9.720 -9.580 1.00 91.81 194 GLY A C 1
ATOM 1451 O O . GLY A 1 194 ? 12.011 10.297 -9.190 1.00 91.81 194 GLY A O 1
ATOM 1452 N N . LEU A 1 195 ? 9.953 9.520 -8.775 1.00 93.50 195 LEU A N 1
ATOM 1453 C CA . LEU A 1 195 ? 9.890 9.936 -7.366 1.00 93.50 195 LEU A CA 1
ATOM 1454 C C . LEU A 1 195 ? 9.912 8.755 -6.384 1.00 93.50 195 LEU A C 1
ATOM 1456 O O . LEU A 1 195 ? 10.243 8.932 -5.213 1.00 93.50 195 LEU A O 1
ATOM 1460 N N . GLY A 1 196 ? 9.552 7.559 -6.852 1.00 92.88 196 GLY A N 1
ATOM 1461 C CA . GLY A 1 196 ? 9.460 6.345 -6.045 1.00 92.88 196 GLY A CA 1
ATOM 1462 C C . GLY A 1 196 ? 10.798 5.623 -5.871 1.00 92.88 196 GLY A C 1
ATOM 1463 O O . GLY A 1 196 ? 11.757 6.149 -5.299 1.00 92.88 196 GLY A O 1
ATOM 1464 N N . ILE A 1 197 ? 10.841 4.380 -6.344 1.00 93.38 197 ILE A N 1
ATOM 1465 C CA . ILE A 1 197 ? 12.036 3.538 -6.363 1.00 93.38 197 ILE A CA 1
ATOM 1466 C C . ILE A 1 197 ? 12.960 4.008 -7.486 1.00 93.38 197 ILE A C 1
ATOM 1468 O O . ILE A 1 197 ? 12.559 4.107 -8.644 1.00 93.38 197 ILE A O 1
ATOM 1472 N N . LEU A 1 198 ? 14.211 4.285 -7.126 1.00 89.94 198 LEU A N 1
ATOM 1473 C CA . LEU A 1 198 ? 15.228 4.827 -8.023 1.00 89.94 198 LEU A CA 1
ATOM 1474 C C . LEU A 1 198 ? 16.407 3.852 -8.176 1.00 89.94 198 LEU A C 1
ATOM 1476 O O . LEU A 1 198 ? 16.662 3.057 -7.260 1.00 89.94 198 LEU A O 1
ATOM 1480 N N . PRO A 1 199 ? 17.168 3.934 -9.289 1.00 88.25 199 PRO A N 1
ATOM 1481 C CA . PRO A 1 199 ? 18.414 3.188 -9.449 1.00 88.25 199 PRO A CA 1
ATOM 1482 C C . PRO A 1 199 ? 19.346 3.378 -8.236 1.00 88.25 199 PRO A C 1
ATOM 1484 O O . PRO A 1 199 ? 19.450 4.494 -7.725 1.00 88.25 199 PRO A O 1
ATOM 1487 N N . PRO A 1 200 ? 20.037 2.323 -7.760 1.00 87.12 200 PRO A N 1
ATOM 1488 C CA . PRO A 1 200 ? 20.260 1.029 -8.414 1.00 87.12 200 PRO A CA 1
ATOM 1489 C C . PRO A 1 200 ? 19.136 -0.011 -8.252 1.00 87.12 200 PRO A C 1
ATOM 1491 O O . PRO A 1 200 ? 19.223 -1.065 -8.883 1.00 87.12 200 PRO A O 1
ATOM 1494 N N . ALA A 1 201 ? 18.096 0.246 -7.449 1.00 91.62 201 ALA A N 1
ATOM 1495 C CA . ALA A 1 201 ? 16.953 -0.666 -7.375 1.00 91.62 201 ALA A CA 1
ATOM 1496 C C . ALA A 1 201 ? 16.093 -0.597 -8.637 1.00 91.62 201 ALA A C 1
ATOM 1498 O O . ALA A 1 201 ? 16.113 0.374 -9.395 1.00 91.62 201 ALA A O 1
ATOM 1499 N N . VAL A 1 202 ? 15.329 -1.663 -8.846 1.00 93.56 202 VAL A N 1
ATOM 1500 C CA . VAL A 1 202 ? 14.398 -1.807 -9.958 1.00 93.56 202 VAL A CA 1
ATOM 1501 C C . VAL A 1 202 ? 13.031 -2.125 -9.370 1.00 93.56 202 VAL A C 1
ATOM 1503 O O . VAL A 1 202 ? 12.921 -2.978 -8.497 1.00 93.56 202 VAL A O 1
ATOM 1506 N N . SER A 1 203 ? 12.004 -1.450 -9.864 1.00 96.00 203 SER A N 1
ATOM 1507 C CA . SER A 1 203 ? 10.588 -1.785 -9.695 1.00 96.00 203 SER A CA 1
ATOM 1508 C C . SER A 1 203 ? 9.884 -1.740 -11.051 1.00 96.00 203 SER A C 1
ATOM 1510 O O . SER A 1 203 ? 10.436 -1.185 -12.010 1.00 96.00 203 SER A O 1
ATOM 1512 N N . TRP A 1 204 ? 8.669 -2.285 -11.158 1.00 96.12 204 TRP A N 1
ATOM 1513 C CA . TRP A 1 204 ? 7.909 -2.204 -12.412 1.00 96.12 204 TRP A CA 1
ATOM 1514 C C . TRP A 1 204 ? 7.665 -0.758 -12.846 1.00 96.12 204 TRP A C 1
ATOM 1516 O O . TRP A 1 204 ? 7.843 -0.444 -14.020 1.00 96.12 204 TRP A O 1
ATOM 1526 N N . GLY A 1 205 ? 7.362 0.140 -11.904 1.00 95.44 205 GLY A N 1
ATOM 1527 C CA . GLY A 1 205 ? 7.208 1.564 -12.202 1.00 95.44 205 GLY A CA 1
ATOM 1528 C C . GLY A 1 205 ? 8.487 2.206 -12.737 1.00 95.44 205 GLY A C 1
ATOM 1529 O O . GLY A 1 205 ? 8.437 2.895 -13.749 1.00 95.44 205 GLY A O 1
ATOM 1530 N N . SER A 1 206 ? 9.645 1.912 -12.133 1.00 95.00 206 SER A N 1
ATOM 1531 C CA . SER A 1 206 ? 10.933 2.458 -12.599 1.00 95.00 206 SER A CA 1
ATOM 1532 C C . SER A 1 206 ? 11.327 1.970 -13.999 1.00 95.00 206 SER A C 1
ATOM 1534 O O . SER A 1 206 ? 12.049 2.649 -14.720 1.00 95.00 206 SER A O 1
ATOM 1536 N N . MET A 1 207 ? 10.874 0.773 -14.391 1.00 94.75 207 MET A N 1
ATOM 1537 C CA . MET A 1 207 ? 11.118 0.240 -15.732 1.00 94.75 207 MET A CA 1
ATOM 1538 C C . MET A 1 207 ? 10.221 0.913 -16.773 1.00 94.75 207 MET A C 1
ATOM 1540 O O . MET A 1 207 ? 10.603 1.012 -17.933 1.00 94.75 207 MET A O 1
ATOM 1544 N N . LEU A 1 208 ? 9.042 1.389 -16.363 1.00 94.94 208 LEU A N 1
ATOM 1545 C CA . LEU A 1 208 ? 8.114 2.095 -17.242 1.00 94.94 208 LEU A CA 1
ATOM 1546 C C . LEU A 1 208 ? 8.521 3.546 -17.507 1.00 94.94 208 LEU A C 1
ATOM 1548 O O . LEU A 1 208 ? 7.979 4.143 -18.432 1.00 94.94 208 LEU A O 1
ATOM 1552 N N . THR A 1 209 ? 9.464 4.119 -16.754 1.00 93.06 209 THR A N 1
ATOM 1553 C CA . THR A 1 209 ? 9.947 5.488 -16.995 1.00 93.06 209 THR A CA 1
ATOM 1554 C C . THR A 1 209 ? 10.478 5.657 -18.422 1.00 93.06 209 THR A C 1
ATOM 1556 O O . THR A 1 209 ? 10.151 6.644 -19.075 1.00 93.06 209 THR A O 1
ATOM 1559 N N . ASP A 1 210 ? 11.185 4.659 -18.965 1.00 86.19 210 ASP A N 1
ATOM 1560 C CA . ASP A 1 210 ? 11.704 4.703 -20.342 1.00 86.19 210 ASP A CA 1
ATOM 1561 C C . ASP A 1 210 ? 10.575 4.804 -21.387 1.00 86.19 210 ASP A C 1
ATOM 1563 O O . ASP A 1 210 ? 10.737 5.433 -22.434 1.00 86.19 210 ASP A O 1
ATOM 1567 N N . ALA A 1 211 ? 9.393 4.254 -21.085 1.00 86.50 211 ALA A N 1
ATOM 1568 C CA . ALA A 1 211 ? 8.223 4.304 -21.961 1.00 86.50 211 ALA A CA 1
ATOM 1569 C C . ALA A 1 211 ? 7.577 5.702 -22.053 1.00 86.50 211 ALA A C 1
ATOM 1571 O O . ALA A 1 211 ? 6.666 5.897 -22.857 1.00 86.50 211 ALA A O 1
ATOM 1572 N N . GLN A 1 212 ? 8.042 6.691 -21.276 1.00 88.94 212 GLN A N 1
ATOM 1573 C CA . GLN A 1 212 ? 7.644 8.097 -21.439 1.00 88.94 212 GLN A CA 1
ATOM 1574 C C . GLN A 1 212 ? 8.182 8.703 -22.742 1.00 88.94 212 GLN A C 1
ATOM 1576 O O . GLN A 1 212 ? 7.613 9.663 -23.267 1.00 88.94 212 GLN A O 1
ATOM 1581 N N . HIS A 1 213 ? 9.264 8.147 -23.290 1.00 89.88 213 HIS A N 1
ATOM 1582 C CA . HIS A 1 213 ? 9.815 8.581 -24.564 1.00 89.88 213 HIS A CA 1
ATOM 1583 C C . HIS A 1 213 ? 9.058 7.928 -25.724 1.00 89.88 213 HIS A C 1
ATOM 1585 O O . HIS A 1 213 ? 9.099 6.715 -25.905 1.00 89.88 213 HIS A O 1
ATOM 1591 N N . VAL A 1 214 ? 8.416 8.737 -26.573 1.00 88.31 214 VAL A N 1
ATOM 1592 C CA . VAL A 1 214 ? 7.622 8.243 -27.719 1.00 88.31 214 VAL A CA 1
ATOM 1593 C C . VAL A 1 214 ? 8.436 7.328 -28.645 1.00 88.31 214 VAL A C 1
ATOM 1595 O O . VAL A 1 214 ? 7.912 6.333 -29.138 1.00 88.31 214 VAL A O 1
ATOM 1598 N N . ALA A 1 215 ? 9.729 7.609 -28.830 1.00 89.12 215 ALA A N 1
ATOM 1599 C CA . ALA A 1 215 ? 10.622 6.754 -29.611 1.00 89.12 215 ALA A CA 1
ATOM 1600 C C . ALA A 1 215 ? 10.732 5.330 -29.033 1.00 89.12 215 ALA A C 1
ATOM 1602 O O . ALA A 1 215 ? 10.732 4.364 -29.787 1.00 89.12 215 ALA A O 1
ATOM 1603 N N . VAL A 1 216 ? 10.743 5.174 -27.703 1.00 88.06 216 VAL A N 1
ATOM 1604 C CA . VAL A 1 216 ? 10.766 3.858 -27.041 1.00 88.06 216 VAL A CA 1
ATOM 1605 C C . VAL A 1 216 ? 9.494 3.071 -27.342 1.00 88.06 216 VAL A C 1
ATOM 1607 O O . VAL A 1 216 ? 9.570 1.882 -27.629 1.00 88.06 216 VAL A O 1
ATOM 1610 N N . VAL A 1 217 ? 8.336 3.729 -27.352 1.00 89.31 217 VAL A N 1
ATOM 1611 C CA . VAL A 1 217 ? 7.051 3.078 -27.654 1.00 89.31 217 VAL A CA 1
ATOM 1612 C C . VAL A 1 217 ? 7.017 2.528 -29.084 1.00 89.31 217 VAL A C 1
ATOM 1614 O O . VAL A 1 217 ? 6.438 1.471 -29.325 1.00 89.31 217 VAL A O 1
ATOM 1617 N N . ILE A 1 218 ? 7.647 3.230 -30.027 1.00 91.94 218 ILE A N 1
ATOM 1618 C CA . ILE A 1 218 ? 7.654 2.860 -31.447 1.00 91.94 218 ILE A CA 1
ATOM 1619 C C . ILE A 1 218 ? 8.743 1.823 -31.746 1.00 91.94 218 ILE A C 1
ATOM 1621 O O . ILE A 1 218 ? 8.482 0.825 -32.414 1.00 91.94 218 ILE A O 1
ATOM 1625 N N . GLU A 1 219 ? 9.962 2.059 -31.267 1.00 92.50 219 GLU A N 1
ATOM 1626 C CA . GLU A 1 219 ? 11.154 1.304 -31.669 1.00 92.50 219 GLU A CA 1
ATOM 1627 C C . GLU A 1 219 ? 11.504 0.167 -30.698 1.00 92.50 219 GLU A C 1
ATOM 1629 O O . GLU A 1 219 ? 12.082 -0.838 -31.106 1.00 92.50 219 GLU A O 1
ATOM 1634 N N . HIS A 1 220 ? 11.129 0.297 -29.421 1.00 92.75 220 HIS A N 1
ATOM 1635 C CA . HIS A 1 220 ? 11.517 -0.617 -28.341 1.00 92.75 220 HIS A CA 1
ATOM 1636 C C . HIS A 1 220 ? 10.309 -1.049 -27.477 1.00 92.75 220 HIS A C 1
ATOM 1638 O O . HIS A 1 220 ? 10.354 -0.949 -26.245 1.00 92.75 220 HIS A O 1
ATOM 1644 N N . PRO A 1 221 ? 9.211 -1.558 -28.076 1.00 91.38 221 PRO A N 1
ATOM 1645 C CA . PRO A 1 221 ? 7.947 -1.802 -27.370 1.00 91.38 221 PRO A CA 1
ATOM 1646 C C . PRO A 1 221 ? 8.052 -2.825 -26.226 1.00 91.38 221 PRO A C 1
ATOM 1648 O O . PRO A 1 221 ? 7.232 -2.822 -25.308 1.00 91.38 221 PRO A O 1
ATOM 1651 N N . TRP A 1 222 ? 9.076 -3.686 -26.222 1.00 92.38 222 TRP A N 1
ATOM 1652 C CA . TRP A 1 222 ? 9.320 -4.632 -25.127 1.00 92.38 222 TRP A CA 1
ATOM 1653 C C . TRP A 1 222 ? 9.624 -3.948 -23.785 1.00 92.38 222 TRP A C 1
ATOM 1655 O O . TRP A 1 222 ? 9.387 -4.546 -22.733 1.00 92.38 222 TRP A O 1
ATOM 1665 N N . LEU A 1 223 ? 10.067 -2.686 -23.780 1.00 92.94 223 LEU A N 1
ATOM 1666 C CA . LEU A 1 223 ? 10.262 -1.911 -22.547 1.00 92.94 223 LEU A CA 1
ATOM 1667 C C . LEU A 1 223 ? 8.940 -1.600 -21.823 1.00 92.94 223 LEU A C 1
ATOM 1669 O O . LEU A 1 223 ? 8.947 -1.296 -20.635 1.00 92.94 223 LEU A O 1
ATOM 1673 N N . MET A 1 224 ? 7.794 -1.775 -22.490 1.00 92.75 224 MET A N 1
ATOM 1674 C CA . MET A 1 224 ? 6.460 -1.628 -21.894 1.00 92.75 224 MET A CA 1
ATOM 1675 C C . MET A 1 224 ? 5.933 -2.912 -21.234 1.00 92.75 224 MET A C 1
ATOM 1677 O O . MET A 1 224 ? 4.876 -2.893 -20.599 1.00 92.75 224 MET A O 1
ATOM 1681 N N . THR A 1 225 ? 6.657 -4.032 -21.335 1.00 94.62 225 THR A N 1
ATOM 1682 C CA . THR A 1 225 ? 6.269 -5.316 -20.718 1.00 94.62 225 THR A CA 1
ATOM 1683 C C . THR A 1 225 ? 5.981 -5.259 -19.207 1.00 94.62 225 THR A C 1
ATOM 1685 O O . THR A 1 225 ? 5.082 -5.989 -18.777 1.00 94.62 225 THR A O 1
ATOM 1688 N N . PRO A 1 226 ? 6.603 -4.385 -18.383 1.00 95.38 226 PRO A N 1
ATOM 1689 C CA . PRO A 1 226 ? 6.221 -4.246 -16.977 1.00 95.38 226 PRO A CA 1
ATOM 1690 C C . PRO A 1 226 ? 4.779 -3.779 -16.780 1.00 95.38 226 PRO A C 1
ATOM 1692 O O . PRO A 1 226 ? 4.161 -4.143 -15.785 1.00 95.38 226 PRO A O 1
ATOM 1695 N N . GLY A 1 227 ? 4.201 -3.047 -17.738 1.00 95.44 227 GLY A N 1
ATOM 1696 C CA . GLY A 1 227 ? 2.797 -2.640 -17.688 1.00 95.44 227 GLY A CA 1
ATOM 1697 C C . GLY A 1 227 ? 1.856 -3.845 -17.699 1.00 95.44 227 GLY A C 1
ATOM 1698 O O . GLY A 1 227 ? 0.885 -3.881 -16.947 1.00 95.44 227 GLY A O 1
ATOM 1699 N N . VAL A 1 228 ? 2.190 -4.884 -18.471 1.00 95.94 228 VAL A N 1
ATOM 1700 C CA . VAL A 1 228 ? 1.439 -6.148 -18.476 1.00 95.94 228 VAL A CA 1
ATOM 1701 C C . VAL A 1 228 ? 1.555 -6.852 -17.124 1.00 95.94 228 VAL A C 1
ATOM 1703 O O . VAL A 1 228 ? 0.554 -7.339 -16.604 1.00 95.94 228 VAL A O 1
ATOM 1706 N N . ALA A 1 229 ? 2.745 -6.868 -16.516 1.00 96.12 229 ALA A N 1
ATOM 1707 C CA . ALA A 1 229 ? 2.939 -7.459 -15.192 1.00 96.12 229 ALA A CA 1
ATOM 1708 C C . ALA A 1 229 ? 2.133 -6.727 -14.104 1.00 96.12 229 ALA A C 1
ATOM 1710 O O . ALA A 1 229 ? 1.483 -7.383 -13.291 1.00 96.12 229 ALA A O 1
ATOM 1711 N N . VAL A 1 230 ? 2.101 -5.388 -14.140 1.00 97.38 230 VAL A N 1
ATOM 1712 C CA . VAL A 1 230 ? 1.265 -4.569 -13.246 1.00 97.38 230 VAL A CA 1
ATOM 1713 C C . VAL A 1 230 ? -0.212 -4.911 -13.427 1.00 97.38 230 VAL A C 1
ATOM 1715 O O . VAL A 1 230 ? -0.887 -5.170 -12.435 1.00 97.38 230 VAL A O 1
ATOM 1718 N N . ILE A 1 231 ? -0.711 -4.972 -14.668 1.00 97.50 231 ILE A N 1
ATOM 1719 C CA . ILE A 1 231 ? -2.112 -5.323 -14.961 1.00 97.50 231 ILE A CA 1
ATOM 1720 C C . ILE A 1 231 ? -2.451 -6.705 -14.398 1.00 97.50 231 ILE A C 1
ATOM 1722 O O . ILE A 1 231 ? -3.445 -6.851 -13.690 1.00 97.50 231 ILE A O 1
ATOM 1726 N N . LEU A 1 232 ? -1.620 -7.714 -14.670 1.00 97.44 232 LEU A N 1
ATOM 1727 C CA . LEU A 1 232 ? -1.849 -9.077 -14.1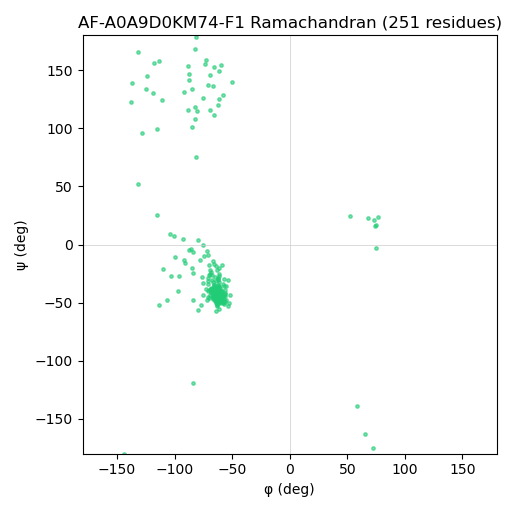91 1.00 97.44 232 LEU A CA 1
ATOM 1728 C C . LEU A 1 232 ? -1.842 -9.156 -12.662 1.00 97.44 232 LEU A C 1
ATOM 1730 O O . LEU A 1 232 ? -2.715 -9.800 -12.085 1.00 97.44 232 LEU A O 1
ATOM 1734 N N . ALA A 1 233 ? -0.900 -8.481 -12.002 1.00 96.44 233 ALA A N 1
ATOM 1735 C CA . ALA A 1 233 ? -0.831 -8.446 -10.545 1.00 96.44 233 ALA A CA 1
ATOM 1736 C C . ALA A 1 233 ? -2.048 -7.737 -9.934 1.00 96.44 233 ALA A C 1
ATOM 1738 O O . ALA A 1 233 ? -2.660 -8.255 -9.004 1.00 96.44 233 ALA A O 1
ATOM 1739 N N . VAL A 1 234 ? -2.430 -6.579 -10.476 1.00 96.31 234 VAL A N 1
ATOM 1740 C CA . VAL A 1 234 ? -3.600 -5.808 -10.033 1.00 96.31 234 VAL A CA 1
ATOM 1741 C C . VAL A 1 234 ? -4.880 -6.623 -10.177 1.00 96.31 234 VAL A C 1
ATOM 1743 O O . VAL A 1 234 ? -5.640 -6.709 -9.217 1.00 96.31 234 VAL A O 1
ATOM 1746 N N . LEU A 1 235 ? -5.095 -7.265 -11.329 1.00 97.19 235 LEU A N 1
ATOM 1747 C CA . LEU A 1 235 ? -6.256 -8.129 -11.551 1.00 97.19 235 LEU A CA 1
ATOM 1748 C C . LEU A 1 235 ? -6.257 -9.329 -10.602 1.00 97.19 235 LEU A C 1
ATOM 1750 O O . LEU A 1 235 ? -7.289 -9.638 -10.015 1.00 97.19 235 LEU A O 1
ATOM 1754 N N . PHE A 1 236 ? -5.104 -9.970 -10.403 1.00 96.06 236 PHE A N 1
ATOM 1755 C CA . PHE A 1 236 ? -4.973 -11.085 -9.468 1.00 96.06 236 PHE A CA 1
ATOM 1756 C C . PHE A 1 236 ? -5.379 -10.686 -8.043 1.00 96.06 236 PHE A C 1
ATOM 1758 O O . PHE A 1 236 ? -6.202 -11.364 -7.431 1.00 96.06 236 PHE A O 1
ATOM 1765 N N . TYR A 1 237 ? -4.849 -9.576 -7.521 1.00 95.25 237 TYR A N 1
ATOM 1766 C CA . TYR A 1 237 ? -5.192 -9.121 -6.171 1.00 95.25 237 TYR A CA 1
ATOM 1767 C C . TYR A 1 237 ? -6.616 -8.577 -6.062 1.00 95.25 237 TYR A C 1
ATOM 1769 O O . TYR A 1 237 ? -7.226 -8.732 -5.008 1.00 95.25 237 TYR A O 1
ATOM 1777 N N . ALA A 1 238 ? -7.160 -7.980 -7.125 1.00 94.62 238 ALA A N 1
ATOM 1778 C CA . ALA A 1 238 ? -8.556 -7.557 -7.157 1.00 94.62 238 ALA A CA 1
ATOM 1779 C C . ALA A 1 238 ? -9.492 -8.767 -7.032 1.00 94.62 238 ALA A C 1
ATOM 1781 O O . ALA A 1 238 ? -10.295 -8.818 -6.105 1.00 94.62 238 ALA A O 1
ATOM 1782 N N . PHE A 1 239 ? -9.306 -9.791 -7.872 1.00 95.69 239 PHE A N 1
ATOM 1783 C CA . PHE A 1 239 ? -10.102 -11.019 -7.800 1.00 95.69 239 PHE A CA 1
ATOM 1784 C C . PHE A 1 239 ? -9.906 -11.774 -6.487 1.00 95.69 239 PHE A C 1
ATOM 1786 O O . PHE A 1 239 ? -10.862 -12.325 -5.951 1.00 95.69 239 PHE A O 1
ATOM 1793 N N . LEU A 1 240 ? -8.689 -11.785 -5.937 1.00 94.56 240 LEU A N 1
ATOM 1794 C CA . LEU A 1 240 ? -8.440 -12.359 -4.617 1.00 94.56 240 LEU A CA 1
ATOM 1795 C C . LEU A 1 240 ? -9.203 -11.601 -3.522 1.00 94.56 240 LEU A C 1
ATOM 1797 O O . LEU A 1 240 ? -9.774 -12.226 -2.633 1.00 94.56 240 LEU A O 1
ATOM 1801 N N . GLY A 1 241 ? -9.212 -10.268 -3.576 1.00 92.00 241 GLY A N 1
ATOM 1802 C CA . GLY A 1 241 ? -9.950 -9.429 -2.635 1.00 92.00 241 GLY A CA 1
ATOM 1803 C C . GLY A 1 241 ? -11.459 -9.643 -2.718 1.00 92.00 241 GLY A C 1
ATOM 1804 O O . GLY A 1 241 ? -12.102 -9.782 -1.678 1.00 92.00 241 GLY A O 1
ATOM 1805 N N . ASP A 1 242 ? -12.002 -9.747 -3.930 1.00 92.12 242 ASP A N 1
ATOM 1806 C CA . ASP A 1 242 ? -13.415 -10.062 -4.156 1.00 92.12 242 ASP A CA 1
ATOM 1807 C C . ASP A 1 242 ? -13.757 -11.471 -3.652 1.00 92.12 242 ASP A C 1
ATOM 1809 O O . ASP A 1 242 ? -14.704 -11.637 -2.892 1.00 92.12 242 ASP A O 1
ATOM 1813 N N . ALA A 1 243 ? -12.925 -12.477 -3.936 1.00 91.81 243 ALA A N 1
ATOM 1814 C CA . ALA A 1 243 ? -13.136 -13.833 -3.426 1.00 91.81 243 ALA A CA 1
ATOM 1815 C C . ALA A 1 243 ? -13.102 -13.902 -1.886 1.00 91.81 243 ALA A C 1
ATOM 1817 O O . ALA A 1 243 ? -13.902 -14.608 -1.272 1.00 91.81 243 ALA A O 1
ATOM 1818 N N . LEU A 1 244 ? -12.191 -13.161 -1.241 1.00 90.88 244 LEU A N 1
ATOM 1819 C CA . LEU A 1 244 ? -12.144 -13.052 0.222 1.00 90.88 244 LEU A CA 1
ATOM 1820 C C . LEU A 1 244 ? -13.379 -12.344 0.782 1.00 90.88 244 LEU A C 1
ATOM 1822 O O . LEU A 1 244 ? -13.856 -12.712 1.854 1.00 90.88 244 LEU A O 1
ATOM 1826 N N . ARG A 1 245 ? -13.889 -11.335 0.072 1.00 87.81 245 ARG A N 1
ATOM 1827 C CA . ARG A 1 245 ? -15.132 -10.648 0.423 1.00 87.81 245 ARG A CA 1
ATOM 1828 C C . ARG A 1 245 ? -16.321 -11.591 0.355 1.00 87.81 245 ARG A C 1
ATOM 1830 O O . ARG A 1 245 ? -17.070 -11.649 1.325 1.00 87.81 245 ARG A O 1
ATOM 1837 N N . ASP A 1 246 ? -16.453 -12.334 -0.734 1.00 88.50 246 ASP A N 1
ATOM 1838 C CA . ASP A 1 246 ? -17.564 -13.259 -0.954 1.00 88.50 246 ASP A CA 1
ATOM 1839 C C . ASP A 1 246 ? -17.568 -14.388 0.084 1.00 88.50 246 ASP A C 1
ATOM 1841 O O . ASP A 1 246 ? -18.622 -14.742 0.609 1.00 88.50 246 ASP A O 1
ATOM 1845 N N . ALA A 1 247 ? -16.386 -14.898 0.448 1.00 87.62 247 ALA A N 1
ATOM 1846 C CA . ALA A 1 247 ? -16.228 -15.902 1.502 1.00 87.62 247 ALA A CA 1
ATOM 1847 C C . ALA A 1 247 ? -16.523 -15.364 2.915 1.00 87.62 247 ALA A C 1
ATOM 1849 O O . ALA A 1 247 ? -16.846 -16.135 3.819 1.00 87.62 247 ALA A O 1
ATOM 1850 N N . ALA A 1 248 ? -16.367 -14.056 3.127 1.00 81.38 248 ALA A N 1
ATOM 1851 C CA . ALA A 1 248 ? -16.612 -13.397 4.405 1.00 81.38 248 ALA A CA 1
ATOM 1852 C C . ALA A 1 248 ? -18.047 -12.862 4.553 1.00 81.38 248 ALA A C 1
ATOM 1854 O O . ALA A 1 248 ? -18.425 -12.486 5.666 1.00 81.38 248 ALA A O 1
ATOM 1855 N N . ASP A 1 249 ? -18.824 -12.796 3.468 1.00 76.94 249 ASP A N 1
ATOM 1856 C CA . ASP A 1 249 ? -20.226 -12.380 3.489 1.00 76.94 249 ASP A CA 1
ATOM 1857 C C . ASP A 1 249 ? -21.120 -13.553 3.945 1.00 76.94 249 ASP A C 1
ATOM 1859 O O . ASP A 1 249 ? -21.205 -14.559 3.246 1.00 76.94 249 ASP A O 1
ATOM 1863 N N . PRO A 1 250 ? -21.806 -13.468 5.102 1.00 62.75 250 PRO A N 1
ATOM 1864 C CA . PRO A 1 250 ? -22.672 -14.545 5.578 1.00 62.75 250 PRO A CA 1
ATOM 1865 C C . PRO A 1 250 ? -23.961 -14.722 4.758 1.00 62.75 250 PRO A C 1
ATOM 1867 O O . PRO A 1 250 ? -24.691 -15.682 4.999 1.00 62.75 250 PRO A O 1
ATOM 1870 N N . TYR A 1 251 ? -24.273 -13.800 3.840 1.00 59.84 251 TYR A N 1
ATOM 1871 C CA . TYR A 1 251 ? -25.493 -13.826 3.027 1.00 59.84 251 TYR A CA 1
ATOM 1872 C C . TYR A 1 251 ? -25.261 -14.287 1.579 1.00 59.84 251 TYR A C 1
ATOM 1874 O O . TYR A 1 251 ? -26.189 -14.220 0.773 1.00 59.84 251 TYR A O 1
ATOM 1882 N N . SER A 1 252 ? -24.064 -14.781 1.238 1.00 47.28 252 SER A N 1
ATOM 1883 C CA . SER A 1 252 ? -23.772 -15.394 -0.063 1.00 47.28 252 SER A CA 1
ATOM 1884 C C . SER A 1 252 ? -24.235 -16.865 -0.104 1.00 47.28 252 SER A C 1
ATOM 1886 O O . SER A 1 252 ? -23.447 -17.805 -0.007 1.00 47.28 252 SER A O 1
ATOM 1888 N N . ILE A 1 253 ? -25.551 -17.074 -0.231 1.00 41.12 253 ILE A N 1
ATOM 1889 C CA . ILE A 1 253 ? -26.151 -18.344 -0.690 1.00 41.12 253 ILE A CA 1
ATOM 1890 C C . ILE A 1 253 ? -26.942 -18.071 -1.964 1.00 41.12 253 ILE A C 1
ATOM 1892 O O . ILE A 1 253 ? -27.775 -17.137 -1.940 1.00 41.12 253 ILE A O 1
#

Foldseek 3Di:
DADVVPRDDPDDPDDDPPPDDDQPLFADPVRHRPVVLLVQQAVLLLVLLVVLLVLLLVLLLVLLLCLQQVPDPSVVVSVVLLVVLVVDDLLVQLLVQLVPDDPDDPVQHLVNLSVSSSVSNSVNNSSVSSNVSSVQNNVVCPDPVVVVCVVVVHDPVCCSPVPRCVVCVLVSLLSSLQCSLVSSVSQLSCLLVVRGRDPPGGHLSVLCVVVVDVCCVVPPVSSCVSVVVSVVVSVVSNVVSVVSNLVSDPPND